Protein 5CYV (pdb70)

Nearest PDB structures (foldseek):
  5cyv-assembly1_A  TM=1.007E+00  e=2.311E-24  Rhodococcus jostii RHA1
  3fm5-assembly3_B  TM=9.568E-01  e=2.301E-21  Rhodococcus jostii RHA1
  5cyv-assembly1_B  TM=9.572E-01  e=5.848E-21  Rhodococcus jostii RHA1
  3fm5-assembly3_D  TM=9.820E-01  e=7.037E-20  Rhodococcus jostii RHA1
  3s2w-assembly3_E  TM=8.149E-01  e=5.374E-06  Methanosarcina mazei Go1

B-factor: mean 31.67, std 15.13, range [14.42, 110.16]

Secondary structure (DSSP, 8-state):
---GGG-HHHHHHHHHHHHHHHHHHHHGGGT--HHHHHHHHHHHTSSSPEEHHHHHHHHT--HHHHHHHHHHHHHTTSEEEE----EEEE-HHHHHHHHHHHHHHHHHHHHHHTT--HHHHHHHHHHHHHHHS-SS--/---GGG-HHHHHHHHHHHHHHHHHHHHGGGT--HHHHHHHHHHHTSSS-B-HHHHHHHHT--GGGTHHHHHHHHHTTSEEEEEETTEEEEEEEEE-HHHHHHHHHHHHHHHHHHHHHHTTS-HHHHHHHHHHHHHHHS-----

CATH classification: 1.10.10.10

Structure (mmCIF, N/CA/C/O backbone):
data_5CYV
#
_entry.id   5CYV
#
_cell.length_a   64.145
_cell.length_b   134.385
_cell.length_c   73.336
_cell.angle_alpha   90.00
_cell.angle_beta   90.00
_cell.angle_gamma   90.00
#
_symmetry.space_group_name_H-M   'C 2 2 21'
#
loop_
_entity.id
_entity.type
_entity.pdbx_description
1 polymer 'Transcriptional regulator'
2 non-polymer 'MAGNESIUM ION'
3 non-polymer 'ACETATE ION'
4 non-polymer 'CHLORIDE ION'
5 non-polymer p-coumaroyl-CoA
6 water water
#
loop_
_atom_site.group_PDB
_atom_site.id
_atom_site.type_symbol
_atom_site.label_atom_id
_atom_site.label_alt_id
_atom_site.label_comp_id
_atom_site.label_asym_id
_atom_site.label_entity_id
_atom_site.label_seq_id
_atom_site.pdbx_PDB_ins_code
_atom_site.Cartn_x
_atom_site.Cartn_y
_atom_site.Cartn_z
_atom_site.occupancy
_atom_site.B_iso_or_equiv
_atom_site.auth_seq_id
_atom_site.auth_comp_id
_atom_site.auth_asym_id
_atom_site.auth_atom_id
_atom_site.pdbx_PDB_model_num
ATOM 1 N N . SER A 1 4 ? 114.692 146.231 59.741 1.00 44.81 4 SER A N 1
ATOM 2 C CA . SER A 1 4 ? 115.327 146.933 60.876 1.00 55.19 4 SER A CA 1
ATOM 3 C C . SER A 1 4 ? 115.037 146.334 62.239 1.00 48.84 4 SER A C 1
ATOM 4 O O . SER A 1 4 ? 113.876 146.118 62.619 1.00 41.98 4 SER A O 1
ATOM 7 N N . GLN A 1 5 ? 116.094 146.158 63.022 1.00 40.94 5 GLN A N 1
ATOM 8 C CA A GLN A 1 5 ? 115.915 145.641 64.364 0.56 38.32 5 GLN A CA 1
ATOM 9 C CA B GLN A 1 5 ? 115.951 145.639 64.367 0.44 38.40 5 GLN A CA 1
ATOM 10 C C . GLN A 1 5 ? 115.935 146.756 65.414 1.00 26.18 5 GLN A C 1
ATOM 11 O O . GLN A 1 5 ? 115.915 146.454 66.596 1.00 30.27 5 GLN A O 1
ATOM 22 N N . ALA A 1 6 ? 115.951 148.035 64.975 1.00 26.00 6 ALA A N 1
ATOM 23 C CA . ALA A 1 6 ? 115.991 149.197 65.906 1.00 22.26 6 ALA A CA 1
ATOM 24 C C . ALA A 1 6 ? 114.761 149.254 66.766 1.00 24.42 6 ALA A C 1
ATOM 25 O O . ALA A 1 6 ? 113.664 149.006 66.299 1.00 21.60 6 ALA A O 1
ATOM 27 N N . LEU A 1 7 ? 114.907 149.672 68.020 1.00 20.63 7 LEU A N 1
ATOM 28 C CA . LEU A 1 7 ? 113.728 149.752 68.917 1.00 17.61 7 LEU A CA 1
ATOM 29 C C . LEU A 1 7 ? 112.656 150.704 68.396 1.00 20.32 7 LEU A C 1
ATOM 30 O O . LEU A 1 7 ? 111.457 150.426 68.495 1.00 19.27 7 LEU A O 1
ATOM 35 N N . SER A 1 8 ? 113.119 151.803 67.789 1.00 19.25 8 SER A N 1
ATOM 36 C CA . SER A 1 8 ? 112.145 152.810 67.379 1.00 21.59 8 SER A CA 1
ATOM 37 C C . SER A 1 8 ? 111.396 152.343 66.131 1.00 22.52 8 SER A C 1
ATOM 38 O O . SER A 1 8 ? 110.406 152.976 65.767 1.00 22.99 8 SER A O 1
ATOM 41 N N . ASP A 1 9 ? 111.821 151.245 65.492 1.00 21.14 9 ASP A N 1
ATOM 42 C CA . ASP A 1 9 ? 111.066 150.650 64.361 1.00 21.80 9 ASP A CA 1
ATOM 43 C C . ASP A 1 9 ? 110.228 149.458 64.807 1.00 24.97 9 ASP A C 1
ATOM 44 O O . ASP A 1 9 ? 109.546 148.841 64.002 1.00 25.39 9 ASP A O 1
ATOM 49 N N . ASP A 1 10 ? 110.261 149.146 66.116 1.00 19.25 10 ASP A N 1
ATOM 50 C CA . ASP A 1 10 ? 109.606 147.915 66.545 1.00 18.72 10 ASP A CA 1
ATOM 51 C C . ASP A 1 10 ? 108.133 148.152 66.782 1.00 19.43 10 ASP A C 1
ATOM 52 O O . ASP A 1 10 ? 107.785 149.030 67.549 1.00 20.19 10 ASP A O 1
ATOM 57 N N . ILE A 1 11 ? 107.263 147.386 66.165 1.00 19.89 11 ILE A N 1
ATOM 58 C CA . ILE A 1 11 ? 105.839 147.711 66.255 1.00 18.91 11 ILE A CA 1
ATOM 59 C C . ILE A 1 11 ? 105.313 147.546 67.678 1.00 17.49 11 ILE A C 1
ATOM 60 O O . ILE A 1 11 ? 104.414 148.300 68.074 1.00 19.27 11 ILE A O 1
ATOM 65 N N . GLY A 1 12 ? 105.854 146.574 68.421 1.00 17.12 12 GLY A N 1
ATOM 66 C CA . GLY A 1 12 ? 105.391 146.438 69.811 1.00 18.45 12 GLY A CA 1
ATOM 67 C C . GLY A 1 12 ? 105.760 147.629 70.675 1.00 16.09 12 GLY A C 1
ATOM 68 O O . GLY A 1 12 ? 104.966 148.111 71.484 1.00 17.79 12 GLY A O 1
ATOM 69 N N . PHE A 1 13 ? 106.985 148.111 70.490 1.00 17.58 13 PHE A N 1
ATOM 70 C CA . PHE A 1 13 ? 107.429 149.287 71.228 1.00 18.06 13 PHE A CA 1
ATOM 71 C C . PHE A 1 13 ? 106.547 150.468 70.867 1.00 16.90 13 PHE A C 1
ATOM 72 O O . PHE A 1 13 ? 106.074 151.225 71.737 1.00 17.02 13 PHE A O 1
ATOM 80 N N . LEU A 1 14 ? 106.321 150.629 69.560 1.00 16.96 14 LEU A N 1
ATOM 81 C CA . LEU A 1 14 ? 105.516 151.756 69.119 1.00 17.09 14 LEU A CA 1
ATOM 82 C C . LEU A 1 14 ? 104.092 151.717 69.638 1.00 16.40 14 LEU A C 1
ATOM 83 O O . LEU A 1 14 ? 103.520 152.764 69.985 1.00 17.18 14 LEU A O 1
ATOM 88 N N . LEU A 1 15 ? 103.452 150.543 69.578 1.00 16.79 15 LEU A N 1
ATOM 89 C CA . LEU A 1 15 ? 102.107 150.447 70.114 1.00 16.68 15 LEU A CA 1
ATOM 90 C C . LEU A 1 15 ? 102.041 150.737 71.597 1.00 18.09 15 LEU A C 1
ATOM 91 O O . LEU A 1 15 ? 101.147 151.486 72.050 1.00 19.30 15 LEU A O 1
ATOM 96 N N . SER A 1 16 ? 102.997 150.211 72.377 1.00 18.27 16 SER A N 1
ATOM 97 C CA . SER A 1 16 ? 103.004 150.490 73.791 1.00 18.48 16 SER A CA 1
ATOM 98 C C . SER A 1 16 ? 103.254 151.943 74.053 1.00 16.37 16 SER A C 1
ATOM 99 O O . SER A 1 16 ? 102.672 152.526 74.983 1.00 18.82 16 SER A O 1
ATOM 102 N N . ARG A 1 17 ? 104.161 152.542 73.275 1.00 17.02 17 ARG A N 1
ATOM 103 C CA . ARG A 1 17 ? 104.466 153.961 73.465 1.00 17.25 17 ARG A CA 1
ATOM 104 C C . ARG A 1 17 ? 103.279 154.838 73.122 1.00 18.98 17 ARG A C 1
ATOM 105 O O . ARG A 1 17 ? 102.901 155.745 73.891 1.00 18.23 17 ARG A O 1
ATOM 113 N N . VAL A 1 18 ? 102.660 154.606 71.980 1.00 17.80 18 VAL A N 1
ATOM 114 C CA . VAL A 1 18 ? 101.524 155.466 71.573 1.00 18.02 18 VAL A CA 1
ATOM 115 C C . VAL A 1 18 ? 100.307 155.176 72.480 1.00 17.44 18 VAL A C 1
ATOM 116 O O . VAL A 1 18 ? 99.628 156.115 72.884 1.00 18.83 18 VAL A O 1
ATOM 120 N N . GLY A 1 19 ? 100.148 153.925 72.907 1.00 17.15 19 GLY A N 1
ATOM 121 C CA . GLY A 1 19 ? 99.065 153.597 73.882 1.00 17.58 19 GLY A CA 1
ATOM 122 C C . GLY A 1 19 ? 99.262 154.393 75.150 1.00 17.07 19 GLY A C 1
ATOM 123 O O . GLY A 1 19 ? 98.263 154.876 75.745 1.00 19.29 19 GLY A O 1
ATOM 124 N N . GLY A 1 20 ? 100.513 154.536 75.626 1.00 17.00 20 GLY A N 1
ATOM 125 C CA . GLY A 1 20 ? 100.712 155.250 76.863 1.00 17.14 20 GLY A CA 1
ATOM 126 C C . GLY A 1 20 ? 100.572 156.751 76.685 1.00 16.79 20 GLY A C 1
ATOM 127 O O . GLY A 1 20 ? 100.111 157.444 77.596 1.00 18.87 20 GLY A O 1
ATOM 128 N N . MET A 1 21 ? 100.975 157.270 75.516 1.00 18.89 21 MET A N 1
ATOM 129 C CA . MET A 1 21 ? 100.753 158.688 75.166 1.00 20.54 21 MET A CA 1
ATOM 130 C C . MET A 1 21 ? 99.262 159.024 75.173 1.00 19.80 21 MET A C 1
ATOM 131 O O . MET A 1 21 ? 98.833 160.042 75.723 1.00 21.04 21 MET A O 1
ATOM 136 N N . VAL A 1 22 ? 98.473 158.159 74.533 1.00 19.72 22 VAL A N 1
ATOM 137 C CA . VAL A 1 22 ? 97.019 158.342 74.511 1.00 20.84 22 VAL A CA 1
ATOM 138 C C . VAL A 1 22 ? 96.420 158.252 75.916 1.00 19.70 22 VAL A C 1
ATOM 139 O O . VAL A 1 22 ? 95.613 159.132 76.291 1.00 20.65 22 VAL A O 1
ATOM 143 N N . LEU A 1 23 ? 96.848 157.262 76.691 1.00 19.74 23 LEU A N 1
ATOM 144 C CA . LEU A 1 23 ? 96.378 157.104 78.060 1.00 19.79 23 LEU A CA 1
ATOM 145 C C . LEU A 1 23 ? 96.654 158.367 78.880 1.00 18.51 23 LEU A C 1
ATOM 146 O O . LEU A 1 23 ? 95.767 158.862 79.576 1.00 19.90 23 LEU A O 1
ATOM 151 N N . GLY A 1 24 ? 97.878 158.890 78.800 1.00 19.01 24 GLY A N 1
ATOM 152 C CA . GLY A 1 24 ? 98.222 160.088 79.543 1.00 21.15 24 GLY A CA 1
ATOM 153 C C . GLY A 1 24 ? 97.379 161.277 79.075 1.00 20.18 24 GLY A C 1
ATOM 154 O O . GLY A 1 24 ? 96.911 162.040 79.910 1.00 20.89 24 GLY A O 1
ATOM 155 N N . ALA A 1 25 ? 97.198 161.420 77.752 1.00 19.25 25 ALA A N 1
ATOM 156 C CA . ALA A 1 25 ? 96.473 162.571 77.242 1.00 19.81 25 ALA A CA 1
ATOM 157 C C . ALA A 1 25 ? 95.007 162.511 77.621 1.00 21.24 25 ALA A C 1
ATOM 158 O O . ALA A 1 25 ? 94.372 163.538 77.917 1.00 21.74 25 ALA A O 1
ATOM 160 N N . VAL A 1 26 ? 94.460 161.282 77.587 1.00 19.80 26 VAL A N 1
ATOM 161 C CA . VAL A 1 26 ? 93.057 161.123 77.938 1.00 17.52 26 VAL A CA 1
ATOM 162 C C . VAL A 1 26 ? 92.882 161.335 79.442 1.00 18.31 26 VAL A C 1
ATOM 163 O O . VAL A 1 26 ? 91.941 162.043 79.839 1.00 20.68 26 VAL A O 1
ATOM 167 N N . ASN A 1 27 ? 93.802 160.819 80.278 1.00 19.49 27 ASN A N 1
ATOM 168 C CA . ASN A 1 27 ? 93.685 161.153 81.705 1.00 19.57 27 ASN A CA 1
ATOM 169 C C . ASN A 1 27 ? 93.733 162.655 81.952 1.00 20.94 27 ASN A C 1
ATOM 170 O O . ASN A 1 27 ? 92.948 163.198 82.771 1.00 22.02 27 ASN A O 1
ATOM 175 N N . LYS A 1 28 ? 94.622 163.362 81.231 1.00 21.12 28 LYS A N 1
ATOM 176 C CA . LYS A 1 28 ? 94.707 164.809 81.394 1.00 23.08 28 LYS A CA 1
ATOM 177 C C . LYS A 1 28 ? 93.386 165.487 80.997 1.00 25.30 28 LYS A C 1
ATOM 178 O O . LYS A 1 28 ? 92.846 166.320 81.721 1.00 26.12 28 LYS A O 1
ATOM 184 N N . ALA A 1 29 ? 92.845 165.042 79.862 1.00 22.41 29 ALA A N 1
ATOM 185 C CA . ALA A 1 29 ? 91.588 165.623 79.369 1.00 22.63 29 ALA A CA 1
ATOM 186 C C . ALA A 1 29 ? 90.434 165.314 80.275 1.00 25.01 29 ALA A C 1
ATOM 187 O O . ALA A 1 29 ? 89.502 166.089 80.365 1.00 25.20 29 ALA A O 1
ATOM 189 N N . LEU A 1 30 ? 90.517 164.170 80.943 1.00 23.46 30 LEU A N 1
ATOM 190 C CA . LEU A 1 30 ? 89.400 163.792 81.840 1.00 23.90 30 LEU A CA 1
ATOM 191 C C . LEU A 1 30 ? 89.426 164.471 83.206 1.00 25.25 30 LEU A C 1
ATOM 192 O O . LEU A 1 30 ? 88.499 164.308 83.979 1.00 26.25 30 LEU A O 1
ATOM 197 N N . VAL A 1 31 ? 90.475 165.229 83.518 1.00 24.95 31 VAL A N 1
ATOM 198 C CA . VAL A 1 31 ? 90.551 165.764 84.868 1.00 25.41 31 VAL A CA 1
ATOM 199 C C . VAL A 1 31 ? 89.258 166.509 85.353 1.00 26.17 31 VAL A C 1
ATOM 200 O O . VAL A 1 31 ? 88.804 166.241 86.471 1.00 27.54 31 VAL A O 1
ATOM 204 N N . PRO A 1 32 ? 88.649 167.422 84.526 1.00 26.42 32 PRO A N 1
ATOM 205 C CA . PRO A 1 32 ? 87.429 168.118 84.965 1.00 28.78 32 PRO A CA 1
ATOM 206 C C . PRO A 1 32 ? 86.256 167.188 85.304 1.00 30.69 32 PRO A C 1
ATOM 207 O O . PRO A 1 32 ? 85.362 167.593 86.040 1.00 34.28 32 PRO A O 1
ATOM 211 N N . THR A 1 33 ? 86.290 165.957 84.782 1.00 26.66 33 THR A N 1
ATOM 212 C CA . THR A 1 33 ? 85.201 165.010 84.980 1.00 23.88 33 THR A CA 1
ATOM 213 C C . THR A 1 33 ? 85.376 164.175 86.203 1.00 23.85 33 THR A C 1
ATOM 214 O O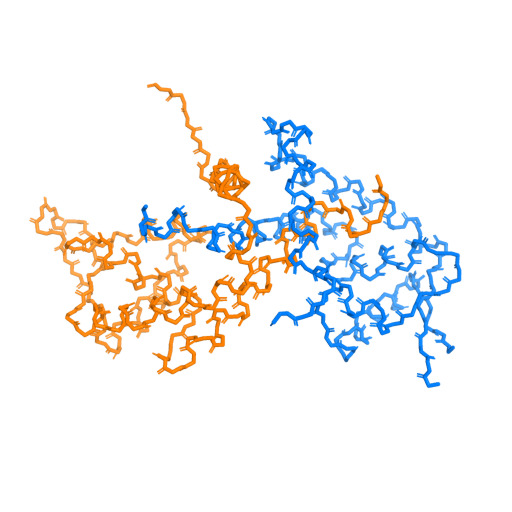 . THR A 1 33 ? 84.469 163.448 86.562 1.00 25.01 33 THR A O 1
ATOM 218 N N . GLY A 1 34 ? 86.576 164.213 86.791 1.00 24.63 34 GLY A N 1
ATOM 219 C CA . GLY A 1 34 ? 86.899 163.332 87.911 1.00 27.11 34 GLY A CA 1
ATOM 220 C C . GLY A 1 34 ? 87.198 161.876 87.560 1.00 29.35 34 GLY A C 1
ATOM 221 O O . GLY A 1 34 ? 87.496 161.097 88.456 1.00 30.30 34 GLY A O 1
ATOM 222 N N . LEU A 1 35 ? 87.089 161.499 86.295 1.00 24.02 35 LEU A N 1
ATOM 223 C CA . LEU A 1 35 ? 87.317 160.129 85.854 1.00 20.07 35 LEU A CA 1
ATOM 224 C C . LEU A 1 35 ? 88.789 159.958 85.444 1.00 26.34 35 LEU A C 1
ATOM 225 O O . LEU A 1 35 ? 89.456 160.923 85.135 1.00 23.02 35 LEU A O 1
ATOM 230 N N . ARG A 1 36 ? 89.272 158.720 85.441 1.00 21.52 36 ARG A N 1
ATOM 231 C CA . ARG A 1 36 ? 90.537 158.364 84.748 1.00 19.29 36 ARG A CA 1
ATOM 232 C C . ARG A 1 36 ? 90.192 157.289 83.751 1.00 17.20 36 ARG A C 1
ATOM 233 O O . ARG A 1 36 ? 89.042 156.876 83.649 1.00 20.10 36 ARG A O 1
ATOM 241 N N . VAL A 1 37 ? 91.150 156.858 82.935 1.00 18.59 37 VAL A N 1
ATOM 242 C CA . VAL A 1 37 ? 90.747 156.016 81.827 1.00 17.71 37 VAL A CA 1
ATOM 243 C C . VAL A 1 37 ? 89.964 154.754 82.193 1.00 17.99 37 VAL A C 1
ATOM 244 O O . VAL A 1 37 ? 89.019 154.417 81.443 1.00 18.23 37 VAL A O 1
ATOM 248 N N . ARG A 1 38 ? 90.319 154.079 83.277 1.00 16.81 38 ARG A N 1
ATOM 249 C CA . ARG A 1 38 ? 89.609 152.812 83.5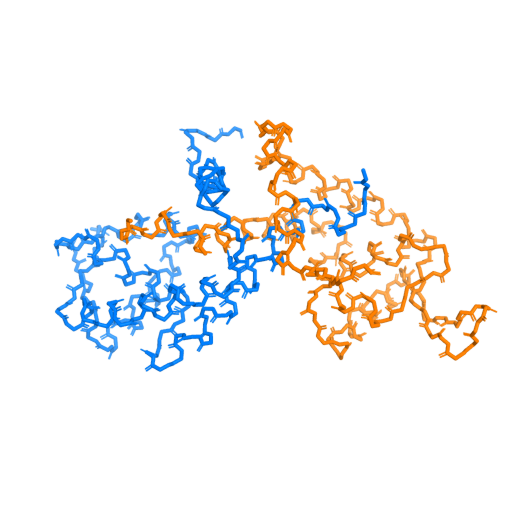92 1.00 16.86 38 ARG A CA 1
ATOM 250 C C . ARG A 1 38 ? 88.206 153.093 84.092 1.00 17.95 38 ARG A C 1
ATOM 251 O O . ARG A 1 38 ? 87.293 152.373 83.714 1.00 17.43 38 ARG A O 1
ATOM 259 N N . SER A 1 39 ? 88.022 154.126 84.907 1.00 18.85 39 SER A N 1
ATOM 260 C CA . SER A 1 39 ? 86.647 154.371 85.352 1.00 18.88 39 SER A CA 1
ATOM 261 C C . SER A 1 39 ? 85.802 154.941 84.229 1.00 18.34 39 SER A C 1
ATOM 262 O O . SER A 1 39 ? 84.592 154.599 84.115 1.00 18.40 39 SER A O 1
ATOM 265 N N . TYR A 1 40 ? 86.369 155.799 83.391 1.00 18.17 40 TYR A N 1
ATOM 266 C CA . TYR A 1 40 ? 85.709 156.193 82.158 1.00 19.05 40 TYR A CA 1
ATOM 267 C C . TYR A 1 40 ? 85.268 155.005 81.324 1.00 20.98 40 TYR A C 1
ATOM 268 O O . TYR A 1 40 ? 84.123 154.967 80.839 1.00 19.80 40 TYR A O 1
ATOM 277 N N . SER A 1 41 ? 86.162 154.034 81.171 1.00 16.88 41 SER A N 1
ATOM 278 C CA . SER A 1 41 ? 85.829 152.884 80.313 1.00 17.23 41 SER A CA 1
ATOM 279 C C . SER A 1 41 ? 84.650 152.067 80.863 1.00 17.93 41 SER A C 1
ATOM 280 O O . SER A 1 41 ? 83.771 151.702 80.104 1.00 18.53 41 SER A O 1
ATOM 283 N N . VAL A 1 42 ? 84.675 151.749 82.159 1.00 18.06 42 VAL A N 1
ATOM 284 C CA . VAL A 1 42 ? 83.516 151.085 82.771 1.00 17.80 42 VAL A CA 1
ATOM 285 C C . VAL A 1 42 ? 82.212 151.892 82.538 1.00 19.09 42 VAL A C 1
ATOM 286 O O . VAL A 1 42 ? 81.180 151.325 82.201 1.00 20.11 42 VAL A O 1
ATOM 290 N N . LEU A 1 43 ? 82.281 153.215 82.765 1.00 18.47 43 LEU A N 1
ATOM 291 C CA . LEU A 1 43 ? 81.075 154.050 82.578 1.00 21.66 43 LEU A CA 1
ATOM 292 C C . LEU A 1 43 ? 80.579 153.980 81.091 1.00 23.46 43 LEU A C 1
ATOM 293 O O . LEU A 1 43 ? 79.366 153.842 80.849 1.00 21.59 43 LEU A O 1
ATOM 298 N N . VAL A 1 44 ? 81.516 154.032 80.121 1.00 18.70 44 VAL A N 1
ATOM 299 C CA . VAL A 1 44 ? 81.100 153.972 78.716 1.00 20.15 44 VAL A CA 1
ATOM 300 C C . VAL A 1 44 ? 80.435 152.638 78.450 1.00 20.84 44 VAL A C 1
ATOM 301 O O . VAL A 1 44 ? 79.378 152.592 77.821 1.00 23.35 44 VAL A O 1
ATOM 305 N N . LEU A 1 45 ? 81.079 151.571 78.928 1.00 19.37 45 LEU A N 1
ATOM 306 C CA . LEU A 1 45 ? 80.449 150.279 78.694 1.00 21.34 45 LEU A CA 1
ATOM 307 C C . LEU A 1 45 ? 79.044 150.160 79.314 1.00 21.17 45 LEU A C 1
ATOM 308 O O . LEU A 1 45 ? 78.135 149.601 78.724 1.00 24.18 45 LEU A O 1
ATOM 313 N N . ALA A 1 46 ? 78.874 150.711 80.504 1.00 20.73 46 ALA A N 1
ATOM 314 C CA . ALA A 1 46 ? 77.546 150.658 81.124 1.00 21.03 46 ALA A CA 1
ATOM 315 C C . ALA A 1 46 ? 76.522 151.473 80.322 1.00 25.30 46 ALA A C 1
ATOM 316 O O . ALA A 1 46 ? 75.350 151.131 80.204 1.00 25.28 46 ALA A O 1
ATOM 318 N N . CYS A 1 47 ? 76.990 152.586 79.774 1.00 22.45 47 CYS A N 1
ATOM 319 C CA . CYS A 1 47 ? 76.059 153.445 79.079 1.00 25.24 47 CYS A CA 1
ATOM 320 C C . CYS A 1 47 ? 75.657 152.934 77.704 1.00 32.40 47 CYS A C 1
ATOM 321 O O . CYS A 1 47 ? 74.819 153.535 77.054 1.00 30.99 47 CYS A O 1
ATOM 324 N N . GLU A 1 48 ? 76.330 151.893 77.235 1.00 23.86 48 GLU A N 1
ATOM 325 C CA . GLU A 1 48 ? 75.991 151.337 75.913 1.00 28.44 48 GLU A CA 1
ATOM 326 C C . GLU A 1 48 ? 74.648 150.605 75.847 1.00 36.32 48 GLU A C 1
ATOM 327 O O . GLU A 1 48 ? 74.167 150.316 74.770 1.00 31.75 48 GLU A O 1
ATOM 333 N N . GLN A 1 49 ? 74.108 150.263 77.000 1.00 28.97 49 GLN A N 1
ATOM 334 C CA . GLN A 1 49 ? 72.903 149.465 77.184 1.00 40.39 49 GLN A CA 1
ATOM 335 C C . GLN A 1 49 ? 71.922 150.243 78.057 1.00 32.60 49 GLN A C 1
ATOM 336 O O . GLN A 1 49 ? 72.339 151.161 78.800 1.00 30.03 49 GLN A O 1
ATOM 342 N N . ALA A 1 50 ? 70.631 149.927 77.956 1.00 34.20 50 ALA A N 1
ATOM 343 C CA . ALA A 1 50 ? 69.637 150.438 78.901 1.00 29.38 50 ALA A CA 1
ATOM 344 C C . ALA A 1 50 ? 69.840 149.815 80.282 1.00 26.09 50 ALA A C 1
ATOM 345 O O . ALA A 1 50 ? 70.175 150.522 81.262 1.00 31.73 50 ALA A O 1
ATOM 347 N N . GLU A 1 51 ? 69.632 148.503 80.365 1.00 30.93 51 GLU A N 1
ATOM 348 C CA . GLU A 1 51 ? 69.791 147.801 81.621 1.00 32.35 51 GLU A CA 1
ATOM 349 C C . GLU A 1 51 ? 71.258 147.618 81.863 1.00 28.59 51 GLU A C 1
ATOM 350 O O . GLU A 1 51 ? 72.068 147.865 80.998 1.00 30.75 51 GLU A O 1
ATOM 356 N N . GLY A 1 52 ? 71.593 147.136 83.038 1.00 29.97 52 GLY A N 1
ATOM 357 C CA . GLY A 1 52 ? 73.006 147.064 83.365 1.00 31.23 52 GLY A CA 1
ATOM 358 C C . GLY A 1 52 ? 73.752 146.052 82.518 1.00 34.35 52 GLY A C 1
ATOM 359 O O . GLY A 1 52 ? 73.153 145.097 81.996 1.00 35.89 52 GLY A O 1
ATOM 360 N N . VAL A 1 53 ? 75.056 146.253 82.386 1.00 27.81 53 VAL A N 1
ATOM 361 C CA . VAL A 1 53 ? 75.928 145.369 81.643 1.00 30.51 53 VAL A CA 1
ATOM 362 C C . VAL A 1 53 ? 76.642 144.402 82.562 1.00 27.43 53 VAL A C 1
ATOM 363 O O . VAL A 1 53 ? 76.886 144.701 83.710 1.00 27.94 53 VAL A O 1
ATOM 367 N N . ASN A 1 54 ? 76.926 143.222 82.028 1.00 29.46 54 ASN A N 1
ATOM 368 C CA . ASN A 1 54 ? 77.529 142.160 82.795 1.00 27.35 54 ASN A CA 1
ATOM 369 C C . ASN A 1 54 ? 78.952 142.534 83.226 1.00 27.34 54 ASN A C 1
ATOM 370 O O . ASN A 1 54 ? 79.772 142.900 82.394 1.00 28.78 54 ASN A O 1
ATOM 375 N N . GLN A 1 55 ? 79.226 142.471 84.526 1.00 25.07 55 GLN A N 1
ATOM 376 C CA . GLN A 1 55 ? 80.533 142.859 85.048 1.00 27.61 55 GLN A CA 1
ATOM 377 C C . GLN A 1 55 ? 81.674 141.975 84.519 1.00 29.83 55 GLN A C 1
ATOM 378 O O . GLN A 1 55 ? 82.777 142.455 84.234 1.00 26.04 55 GLN A O 1
ATOM 384 N N . ARG A 1 56 ? 81.396 140.702 84.335 1.00 26.12 56 ARG A N 1
ATOM 385 C CA . ARG A 1 56 ? 82.297 139.739 83.710 1.00 35.27 56 ARG A CA 1
ATOM 386 C C . ARG A 1 56 ? 82.730 140.203 82.336 1.00 26.58 56 ARG A C 1
ATOM 387 O O . ARG A 1 56 ? 83.889 140.000 81.898 1.00 26.56 56 ARG A O 1
ATOM 395 N N . GLY A 1 57 ? 81.716 140.658 81.609 1.00 26.11 57 GLY A N 1
ATOM 396 C CA . GLY A 1 57 ? 81.953 141.093 80.245 1.00 26.77 57 GLY A CA 1
ATOM 397 C C . GLY A 1 57 ? 82.757 142.384 80.178 1.00 23.82 57 GLY A C 1
ATOM 398 O O . GLY A 1 57 ? 83.614 142.580 79.307 1.00 24.23 57 GLY A O 1
ATOM 399 N N . VAL A 1 58 ? 82.474 143.296 81.109 1.00 22.94 58 VAL A N 1
ATOM 400 C CA . VAL A 1 58 ? 83.247 144.518 81.231 1.00 19.40 58 VAL A CA 1
ATOM 401 C C . VAL A 1 58 ? 84.741 144.197 81.461 1.00 22.79 58 VAL A C 1
ATOM 402 O O . VAL A 1 58 ? 85.614 144.745 80.787 1.00 20.47 58 VAL A O 1
ATOM 406 N N . ALA A 1 59 ? 85.009 143.267 82.375 1.00 22.51 59 ALA A N 1
ATOM 407 C CA . ALA A 1 59 ? 86.388 142.896 82.686 1.00 20.38 59 ALA A CA 1
ATOM 408 C C . ALA A 1 59 ? 87.077 142.330 81.437 1.00 24.49 59 ALA A C 1
ATOM 409 O O . ALA A 1 59 ? 88.197 142.744 81.066 1.00 23.13 59 ALA A O 1
ATOM 411 N N . ALA A 1 60 ? 86.367 141.445 80.741 1.00 22.40 60 ALA A N 1
ATOM 412 C CA . ALA A 1 60 ? 86.936 140.829 79.542 1.00 25.59 60 ALA A CA 1
ATOM 413 C C . ALA A 1 60 ? 87.227 141.870 78.481 1.00 24.26 60 ALA A C 1
ATOM 414 O O . ALA A 1 60 ? 88.315 141.873 77.889 1.00 23.72 60 ALA A O 1
ATOM 416 N N . THR A 1 61 ? 86.295 142.779 78.258 1.00 21.30 61 THR A N 1
ATOM 417 C CA . THR A 1 61 ? 86.502 143.817 77.255 1.00 21.01 61 THR A CA 1
ATOM 418 C C . THR A 1 61 ? 87.727 144.652 77.565 1.00 21.21 61 THR A C 1
ATOM 419 O O . THR A 1 61 ? 88.471 145.041 76.686 1.00 20.75 61 THR A O 1
ATOM 423 N N . MET A 1 62 ? 87.896 145.000 78.834 1.00 20.66 62 MET A N 1
ATOM 424 C CA . MET A 1 62 ? 88.996 145.854 79.269 1.00 19.02 62 MET A CA 1
ATOM 425 C C . MET A 1 62 ? 90.292 145.082 79.496 1.00 18.94 62 MET A C 1
ATOM 426 O O . MET A 1 62 ? 91.300 145.725 79.741 1.00 20.07 62 MET A O 1
ATOM 431 N N . GLY A 1 63 ? 90.272 143.747 79.431 1.00 21.07 63 GLY A N 1
ATOM 432 C CA . GLY A 1 63 ? 91.491 142.968 79.613 1.00 20.88 63 GLY A CA 1
ATOM 433 C C . GLY A 1 63 ? 91.976 142.996 81.068 1.00 21.27 63 GLY A C 1
ATOM 434 O O . GLY A 1 63 ? 93.174 143.028 81.330 1.00 25.20 63 GLY A O 1
ATOM 435 N N . LEU A 1 64 ? 91.009 143.069 81.975 1.00 24.94 64 LEU A N 1
ATOM 436 C CA . LEU A 1 64 ? 91.232 143.032 83.429 1.00 22.18 64 LEU A CA 1
ATOM 437 C C . LEU A 1 64 ? 90.545 141.868 84.079 1.00 22.28 64 LEU A C 1
ATOM 438 O O . LEU A 1 64 ? 89.626 141.275 83.517 1.00 26.49 64 LEU A O 1
ATOM 443 N N . ASP A 1 65 ? 90.978 141.535 85.302 1.00 28.32 65 ASP A N 1
ATOM 444 C CA . ASP A 1 65 ? 90.294 140.549 86.116 1.00 31.34 65 ASP A CA 1
ATOM 445 C C . ASP A 1 65 ? 89.053 141.194 86.716 1.00 30.38 65 ASP A C 1
ATOM 446 O O . ASP A 1 65 ? 89.019 142.369 86.984 1.00 25.15 65 ASP A O 1
ATOM 451 N N . PRO A 1 66 ? 88.020 140.389 86.963 1.00 26.60 66 PRO A N 1
ATOM 452 C CA . PRO A 1 66 ? 86.832 140.994 87.584 1.00 26.22 66 PRO A CA 1
ATOM 453 C C . PRO A 1 66 ? 87.124 141.693 88.917 1.00 25.20 66 PRO A C 1
ATOM 454 O O . PRO A 1 66 ? 86.521 142.724 89.218 1.00 24.50 66 PRO A O 1
ATOM 458 N N . SER A 1 67 ? 88.094 141.186 89.656 1.00 25.13 67 SER A N 1
ATOM 459 C CA . SER A 1 67 ? 88.434 141.843 90.906 1.00 22.76 67 SER A CA 1
ATOM 460 C C . SER A 1 67 ? 88.893 143.271 90.730 1.00 25.33 67 SER A C 1
ATOM 461 O O . SER A 1 67 ? 88.680 144.092 91.616 1.00 29.77 67 SER A O 1
ATOM 464 N N . GLN A 1 68 ? 89.488 143.605 89.590 1.00 24.90 68 GLN A N 1
ATOM 465 C CA . GLN A 1 68 ? 89.832 144.984 89.362 1.00 24.04 68 GLN A CA 1
ATOM 466 C C . GLN A 1 68 ? 88.619 145.837 89.015 1.00 25.07 68 GLN A C 1
ATOM 467 O O . GLN A 1 68 ? 88.503 147.018 89.399 1.00 28.17 68 GLN A O 1
ATOM 473 N N . ILE A 1 69 ? 87.627 145.250 88.381 1.00 21.06 69 ILE A N 1
ATOM 474 C CA . ILE A 1 69 ? 86.475 146.044 87.989 1.00 22.65 69 ILE A CA 1
ATOM 475 C C . ILE A 1 69 ? 85.672 146.429 89.265 1.00 23.24 69 ILE A C 1
ATOM 476 O O . ILE A 1 69 ? 85.068 147.495 89.309 1.00 20.99 69 ILE A O 1
ATOM 481 N N . VAL A 1 70 ? 85.716 145.584 90.288 1.00 24.14 70 VAL A N 1
ATOM 482 C CA . VAL A 1 70 ? 84.956 145.875 91.529 1.00 20.23 70 VAL A CA 1
ATOM 483 C C . VAL A 1 70 ? 85.285 147.269 92.071 1.00 21.49 70 VAL A C 1
ATOM 484 O O . VAL A 1 70 ? 84.404 148.030 92.457 1.00 21.11 70 VAL A O 1
ATOM 488 N N . GLY A 1 71 ? 86.565 147.605 92.201 1.00 22.65 71 GLY A N 1
ATOM 489 C CA . GLY A 1 71 ? 86.888 148.905 92.745 1.00 23.59 71 GLY A CA 1
ATOM 490 C C . GLY A 1 71 ? 86.486 150.063 91.838 1.00 20.28 71 GLY A C 1
ATOM 491 O O . GLY A 1 71 ? 86.240 151.143 92.305 1.00 21.76 71 GLY A O 1
ATOM 492 N N . LEU A 1 72 ? 86.524 149.838 90.515 1.00 21.20 72 LEU A N 1
ATOM 493 C CA . LEU A 1 72 ? 86.095 150.882 89.582 1.00 18.24 72 LEU A CA 1
ATOM 494 C C . LEU A 1 72 ? 84.575 151.137 89.722 1.00 17.16 72 LEU A C 1
ATOM 495 O O . LEU A 1 72 ? 84.099 152.287 89.684 1.00 19.95 72 LEU A O 1
ATOM 500 N N . VAL A 1 73 ? 83.832 150.049 89.900 1.00 17.73 73 VAL A N 1
ATOM 501 C CA . VAL A 1 73 ? 82.381 150.177 90.124 1.00 18.82 73 VAL A CA 1
ATOM 502 C C . VAL A 1 73 ? 82.144 150.927 91.450 1.00 17.25 73 VAL A C 1
ATOM 503 O O . VAL A 1 73 ? 81.266 151.822 91.504 1.00 18.72 73 VAL A O 1
ATOM 507 N N . ASP A 1 74 ? 82.896 150.619 92.528 1.00 18.38 74 ASP A N 1
ATOM 508 C CA . ASP A 1 74 ? 82.744 151.358 93.770 1.00 17.33 74 ASP A CA 1
ATOM 509 C C . ASP A 1 74 ? 83.007 152.868 93.561 1.00 20.20 74 ASP A C 1
ATOM 510 O O . ASP A 1 74 ? 82.270 153.697 94.055 1.00 21.37 74 ASP A O 1
ATOM 515 N N . GLU A 1 75 ? 84.072 153.178 92.808 1.00 20.64 75 GLU A N 1
ATOM 516 C CA . GLU A 1 75 ? 84.432 154.556 92.466 1.00 25.05 75 GLU A CA 1
ATOM 517 C C . GLU A 1 75 ? 83.285 155.297 91.785 1.00 22.30 75 GLU A C 1
ATOM 518 O O . GLU A 1 75 ? 82.894 156.379 92.197 1.00 24.27 75 GLU A O 1
ATOM 524 N N . LEU A 1 76 ? 82.669 154.642 90.811 1.00 19.57 76 LEU A N 1
ATOM 525 C CA . LEU A 1 76 ? 81.562 155.237 90.044 1.00 19.91 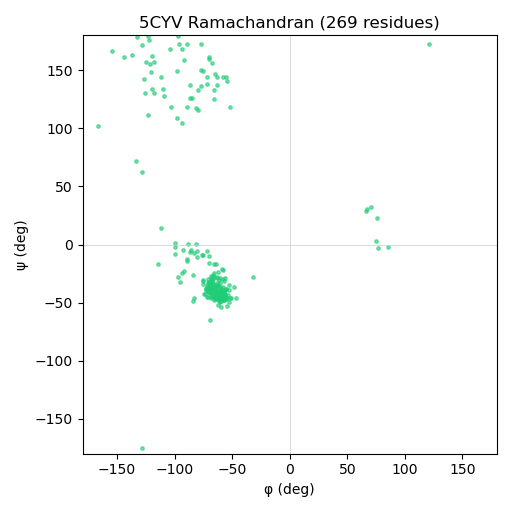76 LEU A CA 1
ATOM 526 C C . LEU A 1 76 ? 80.311 155.376 90.920 1.00 22.59 76 LEU A C 1
ATOM 527 O O . LEU A 1 76 ? 79.557 156.348 90.831 1.00 22.31 76 LEU A O 1
ATOM 532 N N . GLU A 1 77 ? 80.072 154.374 91.769 1.00 19.97 77 GLU A N 1
ATOM 533 C CA . GLU A 1 77 ? 78.915 154.449 92.678 1.00 24.79 77 GLU A CA 1
ATOM 534 C C . GLU A 1 77 ? 79.094 155.548 93.741 1.00 26.16 77 GLU A C 1
ATOM 535 O O . GLU A 1 77 ? 78.074 156.116 94.157 1.00 28.88 77 GLU A O 1
ATOM 541 N N . GLU A 1 78 ? 80.339 155.908 94.118 1.00 23.45 78 GLU A N 1
ATOM 542 C CA . GLU A 1 78 ? 80.608 157.019 95.044 1.00 21.95 78 GLU A CA 1
ATOM 543 C C . GLU A 1 78 ? 79.980 158.323 94.520 1.00 24.30 78 GLU A C 1
ATOM 544 O O . GLU A 1 78 ? 79.654 159.226 95.283 1.00 24.56 78 GLU A O 1
ATOM 550 N N . ARG A 1 79 ? 79.887 158.380 93.202 1.00 20.52 79 ARG A N 1
ATOM 551 C CA . ARG A 1 79 ? 79.335 159.601 92.579 1.00 23.67 79 ARG A CA 1
ATOM 552 C C . ARG A 1 79 ? 77.997 159.411 91.926 1.00 23.45 79 ARG A C 1
ATOM 553 O O . ARG A 1 79 ? 77.550 160.310 91.217 1.00 27.73 79 ARG A O 1
ATOM 561 N N . GLY A 1 80 ? 77.343 158.298 92.225 1.00 21.30 80 GLY A N 1
ATOM 562 C CA . GLY A 1 80 ? 75.990 158.065 91.726 1.00 26.27 80 GLY A CA 1
ATOM 563 C C . GLY A 1 80 ? 75.948 157.916 90.205 1.00 30.23 80 GLY A C 1
ATOM 564 O O . GLY A 1 80 ? 74.909 158.277 89.606 1.00 27.49 80 GLY A O 1
ATOM 565 N N . LEU A 1 81 ? 77.024 157.423 89.578 1.00 23.38 81 LEU A N 1
ATOM 566 C CA . LEU A 1 81 ? 77.141 157.336 88.122 1.00 21.70 81 LEU A CA 1
ATOM 567 C C . LEU A 1 81 ? 76.698 155.988 87.598 1.00 20.66 81 LEU A C 1
ATOM 568 O O . LEU A 1 81 ? 76.241 155.862 86.439 1.00 21.10 81 LEU A O 1
ATOM 573 N N . VAL A 1 82 ? 76.776 154.966 88.471 1.00 20.65 82 VAL A N 1
ATOM 574 C CA . VAL A 1 82 ? 76.270 153.645 88.156 1.00 22.49 82 VAL A CA 1
ATOM 575 C C . VAL A 1 82 ? 75.692 153.082 89.411 1.00 23.68 82 VAL A C 1
ATOM 576 O O . VAL A 1 82 ? 75.947 153.610 90.504 1.00 22.52 82 VAL A O 1
ATOM 580 N N . VAL A 1 83 ? 74.859 152.074 89.237 1.00 22.75 83 VAL A N 1
ATOM 581 C CA . VAL A 1 83 ? 74.359 151.306 90.350 1.00 23.70 83 VAL A CA 1
ATOM 582 C C . VAL A 1 83 ? 74.660 149.852 90.066 1.00 24.60 83 VAL A C 1
ATOM 583 O O . VAL A 1 83 ? 74.381 149.327 88.976 1.00 24.26 83 VAL A O 1
ATOM 587 N N . ARG A 1 84 ? 75.250 149.186 91.053 1.00 25.85 84 ARG A N 1
ATOM 588 C CA . ARG A 1 84 ? 75.593 147.776 90.927 1.00 26.01 84 ARG A CA 1
ATOM 589 C C . ARG A 1 84 ? 74.390 146.945 91.343 1.00 37.94 84 ARG A C 1
ATOM 590 O O . ARG A 1 84 ? 73.854 147.124 92.437 1.00 37.14 84 ARG A O 1
ATOM 598 N N . THR A 1 85 ? 73.959 146.039 90.472 1.00 31.03 85 THR A N 1
ATOM 599 C CA . THR A 1 85 ? 72.821 145.228 90.774 1.00 42.45 85 THR A CA 1
ATOM 600 C C . THR A 1 85 ? 73.147 143.736 90.560 1.00 46.44 85 THR A C 1
ATOM 601 O O . THR A 1 85 ? 74.212 143.379 90.054 1.00 38.97 85 THR A O 1
ATOM 605 N N . LEU A 1 86 ? 72.250 142.858 90.949 1.00 59.71 86 LEU A N 1
ATOM 606 C CA . LEU A 1 86 ? 72.490 141.452 90.717 1.00 61.76 86 LEU A CA 1
ATOM 607 C C . LEU A 1 86 ? 71.767 141.035 89.447 1.00 55.58 86 LEU A C 1
ATOM 608 O O . LEU A 1 86 ? 72.169 140.088 88.782 1.00 68.81 86 LEU A O 1
ATOM 613 N N . ARG A 1 92 ? 74.621 135.362 91.309 1.00 80.16 92 ARG A N 1
ATOM 614 C CA . ARG A 1 92 ? 76.068 135.338 91.484 1.00 77.88 92 ARG A CA 1
ATOM 615 C C . ARG A 1 92 ? 76.544 136.342 90.454 1.00 88.68 92 ARG A C 1
ATOM 616 O O . ARG A 1 92 ? 77.586 136.983 90.590 1.00 90.88 92 ARG A O 1
ATOM 618 N N . ASN A 1 93 ? 75.724 136.454 89.418 1.00 89.28 93 ASN A N 1
ATOM 619 C CA . ASN A 1 93 ? 75.901 137.382 88.287 1.00 88.46 93 ASN A CA 1
ATOM 620 C C . ASN A 1 93 ? 75.765 138.847 88.769 1.00 83.28 93 ASN A C 1
ATOM 621 O O . ASN A 1 93 ? 74.822 139.210 89.482 1.00 83.37 93 ASN A O 1
ATOM 626 N N . LYS A 1 94 ? 76.693 139.708 88.371 1.00 75.81 94 LYS A N 1
ATOM 627 C CA . LYS A 1 94 ? 76.697 141.115 88.756 1.00 51.41 94 LYS A CA 1
ATOM 628 C C . LYS A 1 94 ? 76.573 142.033 87.547 1.00 40.76 94 LYS A C 1
ATOM 629 O O . LYS A 1 94 ? 77.270 141.853 86.617 1.00 34.19 94 LYS A O 1
ATOM 635 N N . LEU A 1 95 ? 75.668 142.996 87.564 1.00 33.43 95 LEU A N 1
ATOM 636 C CA . LEU A 1 95 ? 75.518 143.924 86.435 1.00 29.53 95 LEU A CA 1
ATOM 637 C C . LEU A 1 95 ? 75.722 145.363 86.855 1.00 28.52 95 LEU A C 1
ATOM 638 O O . LEU A 1 95 ? 75.579 145.736 88.022 1.00 33.07 95 LEU A O 1
ATOM 643 N N . ILE A 1 96 ? 76.115 146.187 85.896 1.00 24.02 96 ILE A N 1
ATOM 644 C CA . ILE A 1 96 ? 76.490 147.534 86.205 1.00 23.14 96 ILE A CA 1
ATOM 645 C C . ILE A 1 96 ? 75.616 148.428 85.381 1.00 22.73 96 ILE A C 1
ATOM 646 O O . ILE A 1 96 ? 75.738 148.435 84.157 1.00 23.48 96 ILE A O 1
ATOM 651 N N . ALA A 1 97 ? 74.726 149.154 86.043 1.00 21.50 97 ALA A N 1
ATOM 652 C CA . ALA A 1 97 ? 73.689 149.880 85.309 1.00 20.31 97 ALA A CA 1
ATOM 653 C C . ALA A 1 97 ? 73.985 151.357 85.398 1.00 21.99 97 ALA A C 1
ATOM 654 O O . ALA A 1 97 ? 74.198 151.909 86.492 1.00 25.88 97 ALA A O 1
ATOM 656 N N . ALA A 1 98 ? 74.027 152.042 84.278 1.00 21.17 98 ALA A N 1
ATOM 657 C CA . ALA A 1 98 ? 74.282 153.464 84.352 1.00 19.52 98 ALA A CA 1
ATOM 658 C C . ALA A 1 98 ? 73.061 154.245 84.840 1.00 25.37 98 ALA A C 1
ATOM 659 O O . ALA A 1 98 ? 71.959 153.858 84.570 1.00 28.88 98 ALA A O 1
ATOM 661 N N . THR A 1 99 ? 73.340 155.366 85.521 1.00 21.99 99 THR A N 1
ATOM 662 C CA . THR A 1 99 ? 72.285 156.276 85.949 1.00 24.69 99 THR A CA 1
ATOM 663 C C . THR A 1 99 ? 72.126 157.416 84.953 1.00 26.90 99 THR A C 1
ATOM 664 O O . THR A 1 99 ? 72.981 157.592 84.111 1.00 25.76 99 THR A O 1
ATOM 668 N N . GLU A 1 100 ? 71.103 158.247 85.113 1.00 27.14 100 GLU A N 1
ATOM 669 C CA . GLU A 1 100 ? 70.927 159.399 84.225 1.00 27.79 100 GLU A CA 1
ATOM 670 C C . GLU A 1 100 ? 72.099 160.331 84.369 1.00 23.30 100 GLU A C 1
ATOM 671 O O . GLU A 1 100 ? 72.626 160.835 83.373 1.00 27.96 100 GLU A O 1
ATOM 677 N N . GLU A 1 101 ? 72.558 160.540 85.595 1.00 30.48 101 GLU A N 1
ATOM 678 C CA . GLU A 1 101 ? 73.777 161.339 85.794 1.00 27.40 101 GLU A CA 1
ATOM 679 C C . GLU A 1 101 ? 75.017 160.717 85.185 1.00 26.02 101 GLU A C 1
ATOM 680 O O . GLU A 1 101 ? 75.885 161.435 84.692 1.00 24.52 101 GLU A O 1
ATOM 686 N N . GLY A 1 102 ? 75.128 159.393 85.273 1.00 25.32 102 GLY A N 1
ATOM 687 C CA . GLY A 1 102 ? 76.195 158.699 84.592 1.00 22.66 102 GLY A CA 1
ATOM 688 C C . GLY A 1 102 ? 76.213 158.963 83.093 1.00 23.53 102 GLY A C 1
ATOM 689 O O . GLY A 1 102 ? 77.308 159.159 82.510 1.00 23.46 102 GLY A O 1
ATOM 690 N N . ARG A 1 103 ? 75.038 158.953 82.492 1.00 24.37 103 ARG A N 1
ATOM 691 C CA . ARG A 1 103 ? 74.915 159.090 81.048 1.00 25.49 103 ARG A CA 1
ATOM 692 C C . ARG A 1 103 ? 75.283 160.511 80.644 1.00 24.86 103 ARG A C 1
ATOM 693 O O . ARG A 1 103 ? 75.972 160.718 79.642 1.00 24.89 103 ARG A O 1
ATOM 701 N N . ARG A 1 104 ? 74.835 161.487 81.430 1.00 26.30 104 ARG A N 1
ATOM 702 C CA . ARG A 1 104 ? 75.199 162.874 81.181 1.00 30.68 104 ARG A CA 1
ATOM 703 C C . ARG A 1 104 ? 76.725 163.063 81.278 1.00 24.26 104 ARG A C 1
ATOM 704 O O . ARG A 1 104 ? 77.329 163.673 80.380 1.00 27.36 104 ARG A O 1
ATOM 712 N N . LEU A 1 105 ? 77.370 162.557 82.338 1.00 24.30 105 LEU A N 1
ATOM 713 C CA . LEU A 1 105 ? 78.825 162.725 82.479 1.00 25.54 105 LEU A CA 1
ATOM 714 C C . LEU A 1 105 ? 79.583 161.993 81.375 1.00 22.97 105 LEU A C 1
ATOM 715 O O . LEU A 1 105 ? 80.543 162.527 80.823 1.00 26.00 105 LEU A O 1
ATOM 720 N N . ARG A 1 106 ? 79.082 160.824 80.965 1.00 21.64 106 ARG A N 1
ATOM 721 C CA . ARG A 1 106 ? 79.682 160.072 79.855 1.00 22.56 106 ARG A CA 1
ATOM 722 C C . ARG A 1 106 ? 79.747 160.915 78.583 1.00 23.76 106 ARG A C 1
ATOM 723 O O . ARG A 1 106 ? 80.763 160.927 77.891 1.00 26.93 106 ARG A O 1
ATOM 731 N N . ASP A 1 107 ? 78.699 161.640 78.289 1.00 27.75 107 ASP A N 1
ATOM 732 C CA . ASP A 1 107 ? 78.738 162.505 77.115 1.00 29.22 107 ASP A CA 1
ATOM 733 C C . ASP A 1 107 ? 79.763 163.636 77.200 1.00 31.11 107 ASP A C 1
ATOM 734 O O . ASP A 1 107 ? 80.518 163.902 76.232 1.00 31.19 107 ASP A O 1
ATOM 739 N N . ASP A 1 108 ? 79.803 164.294 78.352 1.00 28.53 108 ASP A N 1
ATOM 740 C CA . ASP A 1 108 ? 80.805 165.329 78.541 1.00 28.19 108 ASP A CA 1
ATOM 741 C C . ASP A 1 108 ? 82.245 164.778 78.474 1.00 29.73 108 ASP A C 1
ATOM 742 O O . ASP A 1 108 ? 83.146 165.361 77.813 1.00 29.13 108 ASP A O 1
ATOM 747 N N . ALA A 1 109 ? 82.479 163.648 79.131 1.00 27.16 109 ALA A N 1
ATOM 748 C CA . ALA A 1 109 ? 83.801 163.062 79.080 1.00 26.68 109 ALA A CA 1
ATOM 749 C C . ALA A 1 109 ? 84.176 162.655 77.647 1.00 28.16 109 ALA A C 1
ATOM 750 O O . ALA A 1 109 ? 85.334 162.864 77.225 1.00 27.22 109 ALA A O 1
ATOM 752 N N . LYS A 1 110 ? 83.246 162.055 76.919 1.00 26.45 110 LYS A N 1
ATOM 753 C CA . LYS A 1 110 ? 83.597 161.574 75.580 1.00 30.86 110 LYS A CA 1
ATOM 754 C C . LYS A 1 110 ? 84.011 162.718 74.641 1.00 27.50 110 LYS A C 1
ATOM 755 O O . LYS A 1 110 ? 84.834 162.530 73.750 1.00 26.60 110 LYS A O 1
ATOM 761 N N . ALA A 1 111 ? 83.402 163.892 74.780 1.00 25.69 111 ALA A N 1
ATOM 762 C CA . ALA A 1 111 ? 83.831 164.999 73.955 1.00 32.38 111 ALA A CA 1
ATOM 763 C C . ALA A 1 111 ? 85.308 165.396 74.258 1.00 28.29 111 ALA A C 1
ATOM 764 O O . ALA A 1 111 ? 86.050 165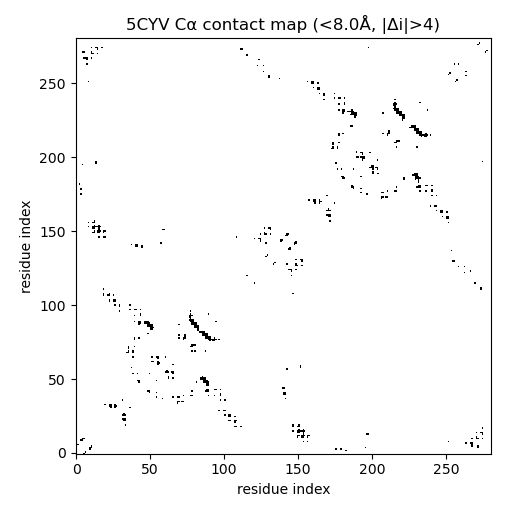.787 73.339 1.00 30.35 111 ALA A O 1
ATOM 766 N N . ARG A 1 112 ? 85.711 165.270 75.521 1.00 26.42 112 ARG A N 1
ATOM 767 C CA . ARG A 1 112 ? 87.105 165.570 75.925 1.00 25.07 112 ARG A CA 1
ATOM 768 C C . ARG A 1 112 ? 88.033 164.499 75.433 1.00 27.15 112 ARG A C 1
ATOM 769 O O . ARG A 1 112 ? 89.129 164.814 74.977 1.00 26.43 112 ARG A O 1
ATOM 777 N N . VAL A 1 113 ? 87.553 163.265 75.483 1.00 25.99 113 VAL A N 1
ATOM 778 C CA . VAL A 1 113 ? 88.333 162.127 75.044 1.00 24.66 113 VAL A CA 1
ATOM 779 C C . VAL A 1 113 ? 88.519 162.199 73.543 1.00 29.20 113 VAL A C 1
ATOM 780 O O . VAL A 1 113 ? 89.637 162.045 73.038 1.00 30.89 113 VAL A O 1
ATOM 784 N N . ASP A 1 114 ? 87.447 162.481 72.793 1.00 28.64 114 ASP A N 1
ATOM 785 C CA . ASP A 1 114 ? 87.596 162.632 71.337 1.00 30.93 114 ASP A CA 1
ATOM 786 C C . ASP A 1 114 ? 88.624 163.688 70.958 1.00 40.67 114 ASP A C 1
ATOM 787 O O . ASP A 1 114 ? 89.402 163.497 70.013 1.00 36.02 114 ASP A O 1
ATOM 792 N N . ALA A 1 115 ? 88.589 164.819 71.652 1.00 29.81 115 ALA A N 1
ATOM 793 C CA . ALA A 1 115 ? 89.516 165.902 71.368 1.00 34.62 115 ALA A CA 1
ATOM 794 C C . ALA A 1 115 ? 90.947 165.484 71.635 1.00 38.61 115 ALA A C 1
ATOM 795 O O . ALA A 1 115 ? 91.843 165.849 70.876 1.00 35.94 115 ALA A O 1
ATOM 797 N N . ALA A 1 116 ? 91.164 164.785 72.749 1.00 31.69 116 ALA A N 1
ATOM 798 C CA . ALA A 1 116 ? 92.500 164.296 73.088 1.00 30.00 116 ALA A CA 1
ATOM 799 C C . ALA A 1 116 ? 92.980 163.429 71.918 1.00 39.97 116 ALA A C 1
ATOM 800 O O . ALA A 1 116 ? 94.144 163.548 71.472 1.00 33.90 116 ALA A O 1
ATOM 802 N N . HIS A 1 117 ? 92.061 162.609 71.369 1.00 37.88 117 HIS A N 1
ATOM 803 C CA . HIS A 1 117 ? 92.351 161.850 70.120 1.00 45.17 117 HIS A CA 1
ATOM 804 C C . HIS A 1 117 ? 92.671 162.738 68.963 1.00 42.29 117 HIS A C 1
ATOM 805 O O . HIS A 1 117 ? 93.674 162.544 68.271 1.00 53.21 117 HIS A O 1
ATOM 812 N N . GLY A 1 118 ? 91.767 163.679 68.709 1.00 45.03 118 GLY A N 1
ATOM 813 C CA . GLY A 1 118 ? 91.883 164.571 67.586 1.00 49.73 118 GLY A CA 1
ATOM 814 C C . GLY A 1 118 ? 93.274 165.135 67.546 1.00 49.88 118 GLY A C 1
ATOM 815 O O . GLY A 1 118 ? 93.845 165.305 66.484 1.00 50.53 118 GLY A O 1
ATOM 816 N N . ARG A 1 119 ? 93.851 165.398 68.706 1.00 32.85 119 ARG A N 1
ATOM 817 C CA . ARG A 1 119 ? 95.156 166.043 68.721 1.00 32.49 119 ARG A CA 1
ATOM 818 C C . ARG A 1 119 ? 96.245 165.107 68.208 1.00 36.61 119 ARG A C 1
ATOM 819 O O . ARG A 1 119 ? 97.167 165.546 67.538 1.00 33.15 119 ARG A O 1
ATOM 827 N N . TYR A 1 120 ? 96.156 163.832 68.521 1.00 28.69 120 TYR A N 1
ATOM 828 C CA . TYR A 1 120 ? 97.183 162.903 68.110 1.00 29.61 120 TYR A CA 1
ATOM 829 C C . TYR A 1 120 ? 96.975 162.398 66.704 1.00 28.79 120 TYR A C 1
ATOM 830 O O . TYR A 1 120 ? 97.942 162.064 66.036 1.00 33.04 120 TYR A O 1
ATOM 839 N N . PHE A 1 121 ? 95.746 162.372 66.218 1.00 29.66 121 PHE A N 1
ATOM 840 C CA A PHE A 1 121 ? 95.549 161.820 64.879 0.66 31.48 121 PHE A CA 1
ATOM 841 C CA B PHE A 1 121 ? 95.450 161.807 64.913 0.34 31.61 121 PHE A CA 1
ATOM 842 C C . PHE A 1 121 ? 95.265 162.873 63.823 1.00 46.45 121 PHE A C 1
ATOM 843 O O . PHE A 1 121 ? 94.859 162.550 62.697 1.00 38.03 121 PHE A O 1
ATOM 858 N N . GLU A 1 122 ? 95.527 164.131 64.162 1.00 40.48 122 GLU A N 1
ATOM 859 C CA . GLU A 1 122 ? 95.298 165.150 63.143 1.00 45.71 122 GLU A CA 1
ATOM 860 C C . GLU A 1 122 ? 96.257 164.874 61.985 1.00 44.02 122 GLU A C 1
ATOM 861 O O . GLU A 1 122 ? 97.435 164.588 62.203 1.00 42.98 122 GLU A O 1
ATOM 867 N N . GLY A 1 123 ? 95.717 164.990 60.775 1.00 42.79 123 GLY A N 1
ATOM 868 C CA . GLY A 1 123 ? 96.519 164.781 59.588 1.00 46.67 123 GLY A CA 1
ATOM 869 C C . GLY A 1 123 ? 96.598 163.312 59.207 1.00 46.79 123 GLY A C 1
ATOM 870 O O . GLY A 1 123 ? 97.225 162.964 58.196 1.00 46.64 123 GLY A O 1
ATOM 871 N N . ILE A 1 124 ? 95.981 162.453 60.010 1.00 35.20 124 ILE A N 1
ATOM 872 C CA . ILE A 1 124 ? 95.885 161.029 59.679 1.00 31.15 124 ILE A CA 1
ATOM 873 C C . ILE A 1 124 ? 94.471 160.754 59.177 1.00 30.72 124 ILE A C 1
ATOM 874 O O . ILE A 1 124 ? 93.511 160.963 59.870 1.00 35.22 124 ILE A O 1
ATOM 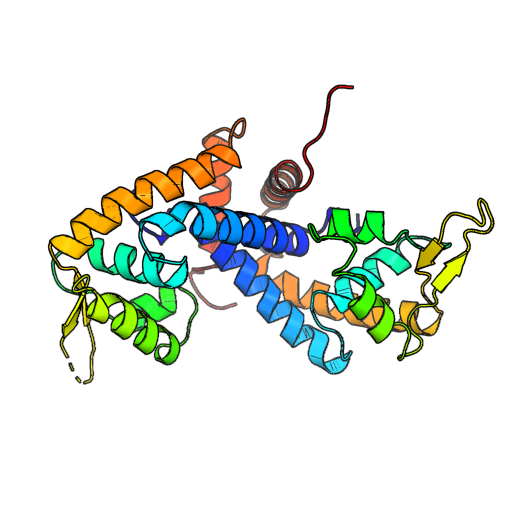879 N N . PRO A 1 125 ? 94.335 160.312 57.913 1.00 29.59 125 PRO A N 1
ATOM 880 C CA . PRO A 1 125 ? 92.978 160.165 57.364 1.00 32.76 125 PRO A CA 1
ATOM 881 C C . PRO A 1 125 ? 92.167 159.012 57.969 1.00 28.23 125 PRO A C 1
ATOM 882 O O . PRO A 1 125 ? 92.710 158.060 58.529 1.00 25.62 125 PRO A O 1
ATOM 886 N N . ASP A 1 126 ? 90.855 159.106 57.824 1.00 28.37 126 ASP A N 1
ATOM 887 C CA . ASP A 1 126 ? 89.977 158.102 58.396 1.00 29.19 126 ASP A CA 1
ATOM 888 C C . ASP A 1 126 ? 90.243 156.730 57.832 1.00 29.44 126 ASP A C 1
ATOM 889 O O . ASP A 1 126 ? 90.109 155.781 58.557 1.00 27.92 126 ASP A O 1
ATOM 894 N N . THR A 1 127 ? 90.650 156.625 56.553 1.00 24.41 127 THR A N 1
ATOM 895 C CA . THR A 1 127 ? 90.992 155.310 56.014 1.00 22.49 127 THR A CA 1
ATOM 896 C C . THR A 1 127 ? 92.093 154.642 56.805 1.00 20.27 127 THR A C 1
ATOM 897 O O . THR A 1 127 ? 92.072 153.417 57.014 1.00 22.71 127 THR A O 1
ATOM 901 N N . VAL A 1 128 ? 93.059 155.428 57.284 1.00 20.23 128 VAL A N 1
ATOM 902 C CA . VAL A 1 128 ? 94.138 154.827 58.088 1.00 19.25 128 VAL A CA 1
ATOM 903 C C . VAL A 1 128 ? 93.659 154.471 59.483 1.00 18.72 128 VAL A C 1
ATOM 904 O O . VAL A 1 128 ? 93.971 153.374 59.980 1.00 21.24 128 VAL A O 1
ATOM 908 N N . VAL A 1 129 ? 92.886 155.360 60.083 1.00 21.80 129 VAL A N 1
ATOM 909 C CA . VAL A 1 129 ? 92.304 155.045 61.394 1.00 23.05 129 VAL A CA 1
ATOM 910 C C . VAL A 1 129 ? 91.442 153.788 61.307 1.00 21.53 129 VAL A C 1
ATOM 911 O O . VAL A 1 129 ? 91.512 152.930 62.200 1.00 20.58 129 VAL A O 1
ATOM 915 N N . ASN A 1 130 ? 90.639 153.645 60.249 1.00 20.03 130 ASN A N 1
ATOM 916 C CA . ASN A 1 130 ? 89.743 152.493 60.140 1.00 19.31 130 ASN A CA 1
ATOM 917 C C . ASN A 1 130 ? 90.536 151.185 60.047 1.00 17.78 130 ASN A C 1
ATOM 918 O O . ASN A 1 130 ? 90.151 150.184 60.616 1.00 20.48 130 ASN A O 1
ATOM 923 N N . GLN A 1 131 ? 91.610 151.161 59.278 1.00 18.32 131 GLN A N 1
ATOM 924 C CA . GLN A 1 131 ? 92.425 149.968 59.214 1.00 18.06 131 GLN A CA 1
ATOM 925 C C . GLN A 1 131 ? 93.076 149.682 60.541 1.00 18.55 131 GLN A C 1
ATOM 926 O O . GLN A 1 131 ? 93.117 148.522 60.950 1.00 18.80 131 GLN A O 1
ATOM 932 N N . MET A 1 132 ? 93.597 150.718 61.187 1.00 20.48 132 MET A N 1
ATOM 933 C CA . MET A 1 132 ? 94.171 150.502 62.540 1.00 19.81 132 MET A CA 1
ATOM 934 C C . MET A 1 132 ? 93.153 149.941 63.506 1.00 17.24 132 MET A C 1
ATOM 935 O O . MET A 1 132 ? 93.478 148.997 64.266 1.00 18.48 132 MET A O 1
ATOM 940 N N . ARG A 1 133 ? 91.925 150.465 63.431 1.00 17.48 133 ARG A N 1
ATOM 941 C CA . ARG A 1 133 ? 90.875 149.970 64.328 1.00 17.07 133 ARG A CA 1
ATOM 942 C C . ARG A 1 133 ? 90.646 148.476 64.108 1.00 20.59 133 ARG A C 1
ATOM 943 O O . ARG A 1 133 ? 90.596 147.679 65.086 1.00 20.96 133 ARG A O 1
ATOM 951 N N . ASP A 1 134 ? 90.492 148.065 62.875 1.00 19.99 134 ASP A N 1
ATOM 952 C CA . ASP A 1 134 ? 90.268 146.675 62.589 1.00 20.36 134 ASP A CA 1
ATOM 953 C C . ASP A 1 134 ? 91.423 145.810 63.079 1.00 20.50 134 ASP A C 1
ATOM 954 O O . ASP A 1 134 ? 91.209 144.764 63.627 1.00 22.52 134 ASP A O 1
ATOM 959 N N . THR A 1 135 ? 92.651 146.253 62.833 1.00 21.36 135 THR A N 1
ATOM 960 C CA . THR A 1 135 ? 93.806 145.462 63.210 1.00 19.77 135 THR A CA 1
ATOM 961 C C . THR A 1 135 ? 93.887 145.306 64.723 1.00 20.28 135 THR A C 1
ATOM 962 O O . THR A 1 135 ? 94.182 144.194 65.242 1.00 20.12 135 THR A O 1
ATOM 966 N N . LEU A 1 136 ? 93.695 146.426 65.414 1.00 18.79 136 LEU A N 1
ATOM 967 C CA . LEU A 1 136 ? 93.772 146.346 66.891 1.00 18.82 136 LEU A CA 1
ATOM 968 C C . LEU A 1 136 ? 92.651 145.485 67.480 1.00 21.47 136 LEU A C 1
ATOM 969 O O . LEU A 1 136 ? 92.847 144.737 68.431 1.00 18.25 136 LEU A O 1
ATOM 974 N N . GLN A 1 137 ? 91.459 145.546 66.877 1.00 18.45 137 GLN A N 1
ATOM 975 C CA . GLN A 1 137 ? 90.362 144.706 67.341 1.00 19.43 137 GLN A CA 1
ATOM 976 C C . GLN A 1 137 ? 90.713 143.235 67.114 1.00 21.62 137 GLN A C 1
ATOM 977 O O . GLN A 1 137 ? 90.359 142.376 67.950 1.00 22.61 137 GLN A O 1
ATOM 983 N N . SER A 1 138 ? 91.385 142.933 65.981 1.00 21.98 138 SER A N 1
ATOM 984 C CA . SER A 1 138 ? 91.727 141.527 65.733 1.00 22.70 138 SER A CA 1
ATOM 985 C C . SER A 1 138 ? 92.735 140.993 66.759 1.00 23.69 138 SER A C 1
ATOM 986 O O . SER A 1 138 ? 92.762 139.806 67.010 1.00 25.23 138 SER A O 1
ATOM 989 N N . ILE A 1 139 ? 93.519 141.894 67.348 1.00 21.52 139 ILE A N 1
ATOM 990 C CA . ILE A 1 139 ? 94.504 141.483 68.373 1.00 19.91 139 ILE A CA 1
ATOM 991 C C . ILE A 1 139 ? 93.865 141.357 69.742 1.00 23.86 139 ILE A C 1
ATOM 992 O O . ILE A 1 139 ? 94.047 140.352 70.429 1.00 25.43 139 ILE A O 1
ATOM 997 N N . ALA A 1 140 ? 93.070 142.354 70.106 1.00 21.51 140 ALA A N 1
ATOM 998 C CA . ALA A 1 140 ? 92.476 142.357 71.433 1.00 22.43 140 ALA A CA 1
ATOM 999 C C . ALA A 1 140 ? 91.325 141.357 71.563 1.00 25.02 140 ALA A C 1
ATOM 1000 O O . ALA A 1 140 ? 91.095 140.780 72.638 1.00 26.90 140 ALA A O 1
ATOM 1002 N N . PHE A 1 141 ? 90.610 141.136 70.458 1.00 22.78 141 PHE A N 1
ATOM 1003 C CA . PHE A 1 141 ? 89.408 140.311 70.462 1.00 25.62 141 PHE A CA 1
ATOM 1004 C C . PHE A 1 141 ? 89.478 139.223 69.362 1.00 25.23 141 PHE A C 1
ATOM 1005 O O . PHE A 1 141 ? 88.652 139.202 68.428 1.00 29.54 141 PHE A O 1
ATOM 1013 N N . PRO A 1 142 ? 90.461 138.308 69.455 1.00 26.07 142 PRO A N 1
ATOM 1014 C CA . PRO A 1 142 ? 90.520 137.273 68.397 1.00 33.44 142 PRO A CA 1
ATOM 1015 C C . PRO A 1 142 ? 89.369 136.237 68.427 1.00 41.08 142 PRO A C 1
ATOM 1016 O O . PRO A 1 142 ? 88.722 136.038 69.454 1.00 41.54 142 PRO A O 1
ATOM 1020 N N . THR A 1 143 ? 89.169 135.542 67.308 1.00 46.88 143 THR A N 1
ATOM 1021 C CA . THR A 1 143 ? 88.067 134.575 67.153 1.00 55.02 143 THR A CA 1
ATOM 1022 C C . THR A 1 143 ? 88.291 133.307 67.995 1.00 66.34 143 THR A C 1
ATOM 1023 O O . THR A 1 143 ? 87.346 132.660 68.483 1.00 53.29 143 THR A O 1
ATOM 1027 N N . PHE A 1 144 ? 89.559 132.953 68.150 1.00 54.70 144 PHE A N 1
ATOM 1028 C CA . PHE A 1 144 ? 89.937 131.909 69.075 1.00 60.69 144 PHE A CA 1
ATOM 1029 C C . PHE A 1 144 ? 91.377 132.157 69.514 1.00 54.38 144 PHE A C 1
ATOM 1030 O O . PHE A 1 144 ? 92.098 132.964 68.923 1.00 39.57 144 PHE A O 1
ATOM 1038 N N . VAL A 1 145 ? 91.778 131.452 70.566 1.00 57.33 145 VAL A N 1
ATOM 1039 C CA . VAL A 1 145 ? 93.116 131.598 71.103 1.00 74.12 145 VAL A CA 1
ATOM 1040 C C . VAL A 1 145 ? 94.100 130.647 70.435 1.00 71.40 145 VAL A C 1
ATOM 1041 O O . VAL A 1 145 ? 93.953 129.416 70.483 1.00 70.50 145 VAL A O 1
ATOM 1045 N N . GLU A 1 146 ? 95.098 131.245 69.790 1.00 69.45 146 GLU A N 1
ATOM 1046 C CA . GLU A 1 146 ? 96.050 130.481 69.011 1.00 70.07 146 GLU A CA 1
ATOM 1047 C C . GLU A 1 146 ? 97.081 129.863 69.946 1.00 67.70 146 GLU A C 1
ATOM 1048 O O . GLU A 1 146 ? 97.538 130.488 70.908 1.00 51.24 146 GLU A O 1
ATOM 1055 N N . SER B 1 4 ? 80.696 155.593 65.962 1.00 68.56 4 SER B N 1
ATOM 1056 C CA . SER B 1 4 ? 80.302 154.612 66.983 1.00 57.38 4 SER B CA 1
ATOM 1057 C C . SER B 1 4 ? 80.538 155.077 68.411 1.00 50.79 4 SER B C 1
ATOM 1058 O O . SER B 1 4 ? 81.595 155.622 68.753 1.00 52.95 4 SER B O 1
ATOM 1061 N N . GLN B 1 5 ? 79.552 154.816 69.251 1.00 47.16 5 GLN B N 1
ATOM 1062 C CA . GLN B 1 5 ? 79.663 155.129 70.654 1.00 57.62 5 GLN B CA 1
ATOM 1063 C C . GLN B 1 5 ? 80.330 153.989 71.433 1.00 46.65 5 GLN B C 1
ATOM 1064 O O . GLN B 1 5 ? 80.605 154.140 72.632 1.00 47.92 5 GLN B O 1
ATOM 1070 N N . ALA B 1 6 ? 80.587 152.859 70.770 1.00 35.11 6 ALA B N 1
ATOM 1071 C CA . ALA B 1 6 ? 81.030 151.686 71.513 1.00 28.96 6 ALA B CA 1
ATOM 1072 C C . ALA B 1 6 ? 82.510 151.854 71.885 1.00 23.54 6 ALA B C 1
ATOM 1073 O O . ALA B 1 6 ? 83.376 152.273 71.055 1.00 25.83 6 ALA B O 1
ATOM 1075 N N . LEU B 1 7 ? 82.822 151.507 73.137 1.00 24.67 7 LEU B N 1
ATOM 1076 C CA . LEU B 1 7 ? 84.212 151.628 73.631 1.00 23.88 7 LEU B CA 1
ATOM 1077 C C . LEU B 1 7 ? 85.193 150.840 72.722 1.00 22.74 7 LEU B C 1
ATOM 1078 O O . LEU B 1 7 ? 86.267 151.288 72.385 1.00 20.01 7 LEU B O 1
ATOM 1083 N N . SER B 1 8 ? 84.698 149.674 72.287 1.00 21.37 8 SER B N 1
ATOM 1084 C CA . SER B 1 8 ? 85.562 148.764 71.513 1.00 19.69 8 SER B CA 1
ATOM 1085 C C . SER B 1 8 ? 85.836 149.341 70.130 1.00 19.17 8 SER B C 1
ATOM 1086 O O . SER B 1 8 ? 86.708 148.811 69.445 1.00 20.86 8 SER B O 1
ATOM 1089 N N . ASP B 1 9 ? 85.139 150.405 69.739 1.00 19.68 9 ASP B N 1
ATOM 1090 C CA . ASP B 1 9 ? 85.440 151.096 68.451 1.00 19.52 9 ASP B CA 1
ATOM 1091 C C . ASP B 1 9 ? 86.294 152.360 68.656 1.00 21.69 9 ASP B C 1
ATOM 1092 O O . ASP B 1 9 ? 86.641 153.053 67.685 1.00 24.81 9 ASP B O 1
ATOM 1097 N N . ASP B 1 10 ? 86.620 152.700 69.901 1.00 20.32 10 ASP B N 1
ATOM 1098 C CA . ASP B 1 10 ? 87.375 153.900 70.199 1.00 21.65 10 ASP B CA 1
ATOM 1099 C C . ASP B 1 10 ? 88.862 153.586 69.905 1.00 20.99 10 ASP B C 1
ATOM 1100 O O . ASP B 1 10 ? 89.429 152.748 70.536 1.00 19.77 10 ASP B O 1
ATOM 1105 N N . ILE B 1 11 ? 89.466 154.258 68.933 1.00 20.44 11 ILE B N 1
ATOM 1106 C CA . ILE B 1 11 ? 90.848 153.951 68.563 1.00 18.41 11 ILE B CA 1
ATOM 1107 C C . ILE B 1 11 ? 91.813 154.225 69.721 1.00 20.25 11 ILE B C 1
ATOM 1108 O O . ILE B 1 11 ? 92.813 153.499 69.873 1.00 19.44 11 ILE B O 1
ATOM 1113 N N . GLY B 1 12 ? 91.478 155.177 70.593 1.00 22.17 12 GLY B N 1
ATOM 1114 C CA . GLY B 1 12 ? 92.388 155.478 71.716 1.00 21.13 12 GLY B CA 1
ATOM 1115 C C . GLY B 1 12 ? 92.321 154.324 72.687 1.00 20.73 12 GLY B C 1
ATOM 1116 O O . GLY B 1 12 ? 93.327 153.836 73.181 1.00 20.34 12 GLY B O 1
ATOM 1117 N N . PHE B 1 13 ? 91.124 153.859 72.977 1.00 20.76 13 PHE B N 1
ATOM 1118 C CA . PHE B 1 13 ? 90.975 152.691 73.834 1.00 18.74 13 PHE B CA 1
ATOM 1119 C C . PHE B 1 13 ? 91.732 151.515 73.258 1.00 17.71 13 PHE B C 1
ATOM 1120 O O . PHE B 1 13 ? 92.429 150.782 74.001 1.00 18.43 13 PHE B O 1
ATOM 1128 N N . LEU B 1 14 ? 91.571 151.245 71.968 1.00 17.50 14 LEU B N 1
ATOM 1129 C CA . LEU B 1 14 ? 92.221 150.100 71.405 1.00 16.52 14 LEU B CA 1
ATOM 1130 C C . LEU B 1 14 ? 93.754 150.203 71.444 1.00 17.14 14 LEU B C 1
ATOM 1131 O O . LEU B 1 14 ? 94.423 149.176 71.628 1.00 18.33 14 LEU B O 1
ATOM 1136 N N . LEU B 1 15 ? 94.297 151.402 71.218 1.00 17.35 15 LEU B N 1
ATOM 1137 C CA . LEU B 1 15 ? 95.746 151.595 71.345 1.00 16.88 15 LEU B CA 1
ATOM 1138 C C . LEU B 1 15 ? 96.190 151.282 72.763 1.00 18.21 15 LEU B C 1
ATOM 1139 O O . LEU B 1 15 ? 97.226 150.614 72.964 1.00 19.26 15 LEU B O 1
ATOM 1144 N N . SER B 1 16 ? 95.510 151.837 73.760 1.00 19.15 16 SER B N 1
ATOM 1145 C CA . SER B 1 16 ? 95.927 151.590 75.141 1.00 19.08 16 SER B CA 1
ATOM 1146 C C . SER B 1 16 ? 95.704 150.108 75.478 1.00 17.56 16 SER B C 1
ATOM 1147 O O . SER B 1 16 ? 96.503 149.535 76.253 1.00 18.14 16 SER B O 1
ATOM 1150 N N . ARG B 1 17 ? 94.611 149.517 74.993 1.00 17.45 17 ARG B N 1
ATOM 1151 C CA . ARG B 1 17 ? 94.326 148.128 75.272 1.00 20.41 17 ARG B CA 1
ATOM 1152 C C . ARG B 1 17 ? 95.406 147.200 74.710 1.00 18.80 17 ARG B C 1
ATOM 1153 O O . ARG B 1 17 ? 96.025 146.429 75.449 1.00 18.21 17 ARG B O 1
ATOM 1161 N N . VAL B 1 18 ? 95.706 147.345 73.439 1.00 18.14 18 VAL B N 1
ATOM 1162 C CA . VAL B 1 18 ? 96.752 146.491 72.865 1.00 16.50 18 VAL B CA 1
ATOM 1163 C C . VAL B 1 18 ? 98.132 146.878 73.365 1.00 19.86 18 VAL B C 1
ATOM 1164 O O . VAL B 1 18 ? 98.942 145.989 73.663 1.00 17.75 18 VAL B O 1
ATOM 1168 N N . GLY B 1 19 ? 98.408 148.182 73.520 1.00 17.26 19 GLY B N 1
ATOM 1169 C CA . GLY B 1 19 ? 99.683 148.572 74.131 1.00 16.93 19 GLY B CA 1
ATOM 1170 C C . GLY B 1 19 ? 99.911 147.938 75.505 1.00 19.08 19 GLY B C 1
ATOM 1171 O O . GLY B 1 19 ? 101.034 147.517 75.818 1.00 19.36 19 GLY B O 1
ATOM 1172 N N . GLY B 1 20 ? 98.817 147.860 76.264 1.00 18.73 20 GLY B N 1
ATOM 1173 C CA . GLY B 1 20 ? 98.956 147.260 77.588 1.00 17.89 20 GLY B CA 1
ATOM 1174 C C . GLY B 1 20 ? 99.165 145.773 77.534 1.00 19.23 20 GLY B C 1
ATOM 1175 O O . GLY B 1 20 ? 99.877 145.230 78.411 1.00 19.82 20 GLY B O 1
ATOM 1176 N N . MET B 1 21 ? 98.519 145.111 76.566 1.00 18.76 21 MET B N 1
ATOM 1177 C CA . MET B 1 21 ? 98.799 143.682 76.347 1.00 19.27 21 MET B CA 1
ATOM 1178 C C . MET B 1 21 ? 100.276 143.459 76.073 1.00 20.09 21 MET B C 1
ATOM 1179 O O . MET B 1 21 ? 100.921 142.537 76.643 1.00 20.41 21 MET B O 1
ATOM 1184 N N . VAL B 1 22 ? 100.822 144.310 75.228 1.00 18.59 22 VAL B N 1
ATOM 1185 C CA . VAL B 1 22 ? 102.233 144.147 74.860 1.00 18.49 22 VAL B CA 1
ATOM 1186 C C . VAL B 1 22 ? 103.100 144.397 76.083 1.00 17.65 22 VAL B C 1
ATOM 1187 O O . VAL B 1 22 ? 104.003 143.581 76.355 1.00 18.68 22 VAL B O 1
ATOM 1191 N N . LEU B 1 23 ? 102.826 145.477 76.836 1.00 17.15 23 LEU B N 1
ATOM 1192 C CA . LEU B 1 23 ? 103.646 145.737 78.033 1.00 15.52 23 LEU B CA 1
ATOM 1193 C C . LEU B 1 23 ? 103.648 144.571 79.026 1.00 19.02 23 LEU B C 1
ATOM 1194 O O . LEU B 1 23 ? 104.689 144.182 79.531 1.00 18.82 23 LEU B O 1
ATOM 1199 N N . GLY B 1 24 ? 102.494 144.015 79.297 1.00 19.92 24 GLY B N 1
ATOM 1200 C CA . GLY B 1 24 ? 102.422 142.945 80.281 1.00 20.97 24 GLY B CA 1
ATOM 1201 C C . GLY B 1 24 ? 103.131 141.704 79.743 1.00 19.63 24 GLY B C 1
ATOM 1202 O O . GLY B 1 24 ? 103.823 141.027 80.500 1.00 20.54 24 GLY B O 1
ATOM 1203 N N . ALA B 1 25 ? 102.972 141.417 78.447 1.00 19.15 25 ALA B N 1
ATOM 1204 C CA . ALA B 1 25 ? 103.653 140.257 77.873 1.00 21.42 25 ALA B CA 1
ATOM 1205 C C . ALA B 1 25 ? 105.167 140.419 77.891 1.00 18.67 25 ALA B C 1
ATOM 1206 O O . ALA B 1 25 ? 105.907 139.445 78.104 1.00 20.09 25 ALA B O 1
ATOM 1208 N N . VAL B 1 26 ? 105.642 141.619 77.627 1.00 18.28 26 VAL B N 1
ATOM 1209 C CA . VAL B 1 26 ? 107.069 141.871 77.671 1.00 18.60 26 VAL B CA 1
ATOM 1210 C C . VAL B 1 26 ? 107.596 141.758 79.099 1.00 19.28 26 VAL B C 1
ATOM 1211 O O . VAL B 1 26 ? 108.617 141.089 79.293 1.00 18.37 26 VAL B O 1
ATOM 1215 N N . ASN B 1 27 ? 106.912 142.342 80.111 1.00 17.63 27 ASN B N 1
ATOM 1216 C CA . ASN B 1 27 ? 107.422 142.148 81.479 1.00 16.75 27 ASN B CA 1
ATOM 1217 C C . ASN B 1 27 ? 107.484 140.651 81.824 1.00 17.03 27 ASN B C 1
ATOM 1218 O O . ASN B 1 27 ? 108.443 140.202 82.474 1.00 19.24 27 ASN B O 1
ATOM 1223 N N . LYS B 1 28 ? 106.457 139.875 81.446 1.00 17.45 28 LYS B N 1
ATOM 1224 C CA . LYS B 1 28 ? 106.478 138.457 81.770 1.00 17.88 28 LYS B CA 1
ATOM 1225 C C . LYS B 1 28 ? 107.601 137.760 80.996 1.00 18.34 28 LYS B C 1
ATOM 1226 O O . LYS B 1 28 ? 108.312 136.929 81.587 1.00 19.63 28 LYS B O 1
ATOM 1232 N N . ALA B 1 29 ? 107.788 138.044 79.705 1.00 17.42 29 ALA B N 1
ATOM 1233 C CA . ALA B 1 29 ? 108.858 137.374 78.977 1.00 18.56 29 ALA B CA 1
ATOM 1234 C C . ALA B 1 29 ? 110.235 137.677 79.542 1.00 17.58 29 ALA B C 1
ATOM 1235 O O . ALA B 1 29 ? 111.152 136.855 79.452 1.00 18.65 29 ALA B O 1
ATOM 1237 N N . LEU B 1 30 ? 110.372 138.870 80.104 1.00 17.49 30 LEU B N 1
ATOM 1238 C CA . LEU B 1 30 ? 111.643 139.331 80.623 1.00 17.41 30 LEU B CA 1
ATOM 1239 C C . LEU B 1 30 ? 111.999 138.785 82.013 1.00 16.59 30 LEU B C 1
ATOM 1240 O O . LEU B 1 30 ? 113.143 138.970 82.441 1.00 19.42 30 LEU B O 1
ATOM 1245 N N . VAL B 1 31 ? 111.062 138.126 82.724 1.00 17.52 31 VAL B N 1
ATOM 1246 C CA . VAL B 1 31 ? 111.324 137.653 84.106 1.00 19.75 31 VAL B CA 1
ATOM 1247 C C . VAL B 1 31 ? 112.686 136.923 84.238 1.00 20.63 31 VAL B C 1
ATOM 1248 O O . VAL B 1 31 ? 113.491 137.268 85.129 1.00 21.64 31 VAL B O 1
ATOM 1252 N N . PRO B 1 32 ? 113.059 135.993 83.330 1.00 18.78 32 PRO B N 1
ATOM 1253 C CA . PRO B 1 32 ? 114.371 135.332 83.524 1.00 19.05 32 PRO B CA 1
ATOM 1254 C C . PRO B 1 32 ? 115.603 136.231 83.380 1.00 21.52 32 PRO B C 1
ATOM 1255 O O . PRO B 1 32 ? 116.676 135.827 83.838 1.00 26.74 32 PRO B O 1
ATOM 1259 N N . THR B 1 33 ? 115.445 137.393 82.772 1.00 19.90 33 THR B N 1
ATOM 1260 C CA . THR B 1 33 ? 116.540 138.328 82.592 1.00 20.69 33 THR B CA 1
ATOM 1261 C C . THR B 1 33 ? 116.700 139.293 83.738 1.00 18.97 33 THR B C 1
ATOM 1262 O O . THR B 1 33 ? 117.675 140.016 83.787 1.00 20.99 33 THR B O 1
ATOM 1266 N N . GLY B 1 34 ? 115.682 139.354 84.576 1.00 18.10 34 GLY B N 1
ATOM 1267 C CA . GLY B 1 34 ? 115.661 140.344 85.648 1.00 21.14 34 GLY B CA 1
ATOM 1268 C C . GLY B 1 34 ? 115.358 141.760 85.208 1.00 21.29 34 GLY B C 1
ATOM 1269 O O . GLY B 1 34 ? 115.406 142.650 86.058 1.00 23.11 34 GLY B O 1
ATOM 1270 N N . LEU B 1 35 ? 115.089 141.979 83.938 1.00 18.33 35 LEU B N 1
ATOM 1271 C CA . LEU B 1 35 ? 114.793 143.304 83.406 1.00 17.25 35 LEU B CA 1
ATOM 1272 C C . LEU B 1 35 ? 113.270 143.480 83.415 1.00 19.44 35 LEU B C 1
ATOM 1273 O O . LEU B 1 35 ? 112.527 142.500 83.523 1.00 20.04 35 LEU B O 1
ATOM 1278 N N . ARG B 1 36 ? 112.832 144.707 83.195 1.00 17.55 36 ARG B N 1
ATOM 1279 C CA . ARG B 1 36 ? 111.444 145.078 82.996 1.00 18.17 36 ARG B CA 1
ATOM 1280 C C . ARG B 1 36 ? 111.380 145.993 81.759 1.00 16.78 36 ARG B C 1
ATOM 1281 O O . ARG B 1 36 ? 112.371 146.264 81.192 1.00 19.38 36 ARG B O 1
ATOM 1289 N N . VAL B 1 37 ? 110.197 146.424 81.376 1.00 16.82 37 VAL B N 1
ATOM 1290 C CA A VAL B 1 37 ? 110.088 147.141 80.112 0.45 17.84 37 VAL B CA 1
ATOM 1291 C CA B VAL B 1 37 ? 110.133 147.086 80.077 0.55 17.88 37 VAL B CA 1
ATOM 1292 C C . VAL B 1 37 ? 111.076 148.324 80.002 1.00 16.61 37 VAL B C 1
ATOM 1293 O O . VAL B 1 37 ? 111.773 148.472 78.991 1.00 17.35 37 VAL B O 1
ATOM 1300 N N . ARG B 1 38 ? 111.141 149.143 81.056 1.00 17.76 38 ARG B N 1
ATOM 1301 C CA . ARG B 1 38 ? 112.018 150.338 80.920 1.00 17.03 38 ARG B CA 1
ATOM 1302 C C . ARG B 1 38 ? 113.518 150.025 80.977 1.00 15.88 38 ARG B C 1
ATOM 1303 O O . ARG B 1 38 ? 114.265 150.573 80.153 1.00 17.51 38 ARG B O 1
ATOM 1311 N N . SER B 1 39 ? 113.950 149.165 81.880 1.00 17.86 39 SER B N 1
ATOM 1312 C CA . SER B 1 39 ? 115.388 148.836 81.915 1.00 16.60 39 SER B CA 1
ATOM 1313 C C . SER B 1 39 ? 115.797 148.092 80.667 1.00 16.78 39 SER B C 1
ATOM 1314 O O . SER B 1 39 ? 116.909 148.313 80.142 1.00 17.14 39 SER B O 1
ATOM 1317 N N . TYR B 1 40 ? 114.934 147.195 80.161 1.00 15.76 40 TYR B N 1
ATOM 1318 C CA . TYR B 1 40 ? 115.205 146.603 78.873 1.00 16.69 40 TYR B CA 1
ATOM 1319 C C . TYR B 1 40 ? 115.344 147.605 77.761 1.00 15.62 40 TYR B C 1
ATOM 1320 O O . TYR B 1 40 ? 116.286 147.507 76.944 1.00 17.21 40 TYR B O 1
ATOM 1329 N N . SER B 1 41 ? 114.447 148.581 77.703 1.00 17.76 41 SER B N 1
ATOM 1330 C CA . SER B 1 41 ? 114.528 149.575 76.629 1.00 16.08 41 SER B CA 1
ATOM 1331 C C . SER B 1 41 ? 115.860 150.339 76.683 1.00 16.16 41 SER B C 1
ATOM 1332 O O . SER B 1 41 ? 116.460 150.571 75.634 1.00 17.00 41 SER B O 1
ATOM 1335 N N . VAL B 1 42 ? 116.279 150.738 77.889 1.00 16.29 42 VAL B N 1
ATOM 1336 C CA . VAL B 1 42 ? 117.565 151.447 77.985 1.00 16.32 42 VAL B CA 1
ATOM 1337 C C . VAL B 1 42 ? 118.741 150.606 77.522 1.00 17.21 42 VAL B C 1
ATOM 1338 O O . VAL B 1 42 ? 119.579 151.079 76.733 1.00 17.66 42 VAL B O 1
ATOM 1342 N N . LEU B 1 43 ? 118.722 149.336 77.927 1.00 15.26 43 LEU B N 1
ATOM 1343 C CA . LEU B 1 43 ? 119.789 148.398 77.531 1.00 15.27 43 LEU B CA 1
ATOM 1344 C C . LEU B 1 43 ? 119.814 148.239 75.998 1.00 17.35 43 LEU B C 1
ATOM 1345 O O . LEU B 1 43 ? 120.893 148.283 75.355 1.00 17.26 43 LEU B O 1
ATOM 1350 N N . VAL B 1 44 ? 118.633 148.060 75.382 1.00 15.62 44 VAL B N 1
ATOM 1351 C CA . VAL B 1 44 ? 118.560 147.895 73.944 1.00 18.06 44 VAL B CA 1
ATOM 1352 C C . VAL B 1 44 ? 119.107 149.141 73.258 1.00 16.92 44 VAL B C 1
ATOM 1353 O O . VAL B 1 44 ? 119.920 149.069 72.308 1.00 18.21 44 VAL B O 1
ATOM 1357 N N . LEU B 1 45 ? 118.715 150.309 73.770 1.00 15.98 45 LEU B N 1
ATOM 1358 C CA . LEU B 1 45 ? 119.138 151.548 73.093 1.00 16.97 45 LEU B CA 1
ATOM 1359 C C . LEU B 1 45 ? 120.639 151.780 73.249 1.00 18.52 45 LEU B C 1
ATOM 1360 O O . LEU B 1 45 ? 121.285 152.279 72.313 1.00 21.64 45 LEU B O 1
ATOM 1365 N N . ALA B 1 46 ? 121.210 151.362 74.354 1.00 17.48 46 ALA B N 1
ATOM 1366 C CA . ALA B 1 46 ? 122.658 151.459 74.516 1.00 18.14 46 ALA B CA 1
ATOM 1367 C C . ALA B 1 46 ? 123.368 150.514 73.553 1.00 22.28 46 ALA B C 1
ATOM 1368 O O . ALA B 1 46 ? 124.387 150.879 72.974 1.00 21.60 46 ALA B O 1
ATOM 1370 N N . CYS B 1 47 ? 122.818 149.300 73.423 1.00 18.26 47 CYS B N 1
ATOM 1371 C CA . CYS B 1 47 ? 123.506 148.298 72.577 1.00 19.86 47 CYS B CA 1
ATOM 1372 C C . CYS B 1 47 ? 123.503 148.701 71.097 1.00 22.10 47 CYS B C 1
ATOM 1373 O O . CYS B 1 47 ? 124.347 148.241 70.323 1.00 23.47 47 CYS B O 1
ATOM 1376 N N . GLU B 1 48 ? 122.504 149.499 70.688 1.00 20.23 48 GLU B N 1
ATOM 1377 C CA . GLU B 1 48 ? 122.412 149.884 69.284 1.00 21.69 48 GLU B CA 1
ATOM 1378 C C . GLU B 1 48 ? 123.594 150.734 68.817 1.00 25.25 48 GLU B C 1
ATOM 1379 O O . GLU B 1 48 ? 123.768 150.883 67.622 1.00 26.48 48 GLU B O 1
ATOM 1385 N N . GLN B 1 49 ? 124.361 151.319 69.751 1.00 23.25 49 GLN B N 1
ATOM 1386 C CA . GLN B 1 49 ? 125.455 152.208 69.422 1.00 25.50 49 GLN B CA 1
ATOM 1387 C C . GLN B 1 49 ? 126.745 151.522 69.801 1.00 24.84 49 GLN B C 1
ATOM 1388 O O . GLN B 1 49 ? 126.825 150.888 70.859 1.00 25.30 49 GLN B O 1
ATOM 1394 N N . ALA B 1 50 ? 127.775 151.732 69.013 1.00 28.15 50 ALA B N 1
ATOM 1395 C CA . ALA B 1 50 ? 129.060 151.135 69.334 1.00 32.68 50 ALA B CA 1
ATOM 1396 C C . ALA B 1 50 ? 129.682 151.745 70.560 1.00 26.01 50 ALA B C 1
ATOM 1397 O O . ALA B 1 50 ? 130.230 151.039 71.408 1.00 31.60 50 ALA B O 1
ATOM 1399 N N . GLU B 1 51 ? 129.592 153.052 70.689 1.00 29.22 51 GLU B N 1
ATOM 1400 C CA . GLU B 1 51 ? 130.254 153.692 71.804 1.00 30.43 51 GLU B CA 1
ATOM 1401 C C . GLU B 1 51 ? 129.331 154.022 72.964 1.00 26.36 51 GLU B C 1
ATOM 1402 O O . GLU B 1 51 ? 129.801 154.398 74.043 1.00 28.62 51 GLU B O 1
ATOM 1408 N N . GLY B 1 52 ? 128.040 153.847 72.766 1.00 24.24 52 GLY B N 1
ATOM 1409 C CA . GLY B 1 52 ? 127.072 154.230 73.781 1.00 20.65 52 GLY B CA 1
ATOM 1410 C C . GLY B 1 52 ? 126.079 155.248 73.263 1.00 23.53 52 GLY B C 1
ATOM 1411 O O . GLY B 1 52 ? 126.256 155.818 72.185 1.00 26.99 52 GLY B O 1
ATOM 1412 N N . VAL B 1 53 ? 125.086 155.505 74.105 1.00 20.50 53 VAL B N 1
ATOM 1413 C CA . VAL B 1 53 ? 123.973 156.388 73.780 1.00 22.57 53 VAL B CA 1
ATOM 1414 C C . VAL B 1 53 ? 123.839 157.456 74.867 1.00 20.80 53 VAL B C 1
ATOM 1415 O O . VAL B 1 53 ? 124.030 157.212 76.067 1.00 22.94 53 VAL B O 1
ATOM 1419 N N . ASN B 1 54 ? 123.497 158.656 74.414 1.00 23.84 54 ASN B N 1
ATOM 1420 C CA . ASN B 1 54 ? 123.238 159.772 75.293 1.00 26.89 54 ASN B CA 1
ATOM 1421 C C . ASN B 1 54 ? 121.939 159.684 76.094 1.00 26.30 54 ASN B C 1
ATOM 1422 O O . ASN B 1 54 ? 120.939 159.211 75.580 1.00 23.72 54 ASN B O 1
ATOM 1427 N N . GLN B 1 55 ? 121.957 160.050 77.368 1.00 23.58 55 GLN B N 1
ATOM 1428 C CA . GLN B 1 55 ? 120.753 160.004 78.216 1.00 24.99 55 GLN B CA 1
ATOM 1429 C C . GLN B 1 55 ? 119.571 160.740 77.581 1.00 27.03 55 GLN B C 1
ATOM 1430 O O . GLN B 1 55 ? 118.402 160.287 77.675 1.00 23.39 55 GLN B O 1
ATOM 1436 N N . ARG B 1 56 ? 119.853 161.869 76.947 1.00 23.67 56 ARG B N 1
ATOM 1437 C CA . ARG B 1 56 ? 118.763 162.652 76.361 1.00 23.39 56 ARG B CA 1
ATOM 1438 C C . ARG B 1 56 ? 118.140 161.931 75.194 1.00 22.63 56 ARG B C 1
ATOM 1439 O O . ARG B 1 56 ? 116.924 161.980 75.042 1.00 23.83 56 ARG B O 1
ATOM 1447 N N . GLY B 1 57 ? 118.945 161.236 74.400 1.00 23.17 57 GLY B N 1
ATOM 1448 C CA . GLY B 1 57 ? 118.459 160.404 73.307 1.00 22.35 57 GLY B CA 1
ATOM 1449 C C . GLY B 1 57 ? 117.585 159.263 73.802 1.00 21.76 57 GLY B C 1
ATOM 1450 O O . GLY B 1 57 ? 116.533 158.937 73.178 1.00 22.04 57 GLY B O 1
ATOM 1451 N N . VAL B 1 58 ? 118.034 158.614 74.863 1.00 20.06 58 VAL B N 1
ATOM 1452 C CA . VAL B 1 58 ? 117.237 157.547 75.426 1.00 18.33 58 VAL B CA 1
ATOM 1453 C C . VAL B 1 58 ? 115.879 158.054 75.895 1.00 20.37 58 VAL B C 1
ATOM 1454 O O . VAL B 1 58 ? 114.813 157.445 75.585 1.00 19.29 58 VAL B O 1
ATOM 1458 N N . ALA B 1 59 ? 115.919 159.178 76.614 1.00 19.94 59 ALA B N 1
ATOM 1459 C CA . ALA B 1 59 ? 114.700 159.772 77.150 1.00 20.81 59 ALA B CA 1
ATOM 1460 C C . ALA B 1 59 ? 113.711 160.120 76.052 1.00 22.06 59 ALA B C 1
ATOM 1461 O O . ALA B 1 59 ? 112.526 159.819 76.161 1.00 22.73 59 ALA B O 1
ATOM 1463 N N . ALA B 1 60 ? 114.202 160.705 74.966 1.00 22.61 60 ALA B N 1
ATOM 1464 C CA . ALA B 1 60 ? 113.369 161.161 73.856 1.00 22.86 60 ALA B CA 1
ATOM 1465 C C . ALA B 1 60 ? 112.755 159.935 73.178 1.00 21.57 60 ALA B C 1
ATOM 1466 O O . ALA B 1 60 ? 111.556 159.944 72.829 1.00 21.51 60 ALA B O 1
ATOM 1468 N N . THR B 1 61 ? 113.548 158.872 73.030 1.00 19.72 61 THR B N 1
ATOM 1469 C CA . THR B 1 61 ? 112.981 157.671 72.382 1.00 18.91 61 THR B CA 1
ATOM 1470 C C . THR B 1 61 ? 111.887 157.045 73.230 1.00 19.26 61 THR B C 1
ATOM 1471 O O . THR B 1 61 ? 110.859 156.617 72.710 1.00 20.12 61 THR B O 1
ATOM 1475 N N . MET B 1 62 ? 112.068 157.066 74.546 1.00 20.24 62 MET B N 1
ATOM 1476 C CA . MET B 1 62 ? 111.102 156.466 75.471 1.00 21.49 62 MET B CA 1
ATOM 1477 C C . MET B 1 62 ? 109.971 157.411 75.827 1.00 18.64 62 MET B C 1
ATOM 1478 O O . MET B 1 62 ? 109.053 156.996 76.535 1.00 22.20 62 MET B O 1
ATOM 1483 N N . GLY B 1 63 ? 109.999 158.666 75.381 1.00 20.46 63 GLY B N 1
ATOM 1484 C CA . GLY B 1 63 ? 108.990 159.668 75.756 1.00 24.37 63 GLY B CA 1
ATOM 1485 C C . GLY B 1 63 ? 109.034 160.062 77.214 1.00 24.62 63 GLY B C 1
ATOM 1486 O O . GLY B 1 63 ? 108.007 160.480 77.745 1.00 30.34 63 GLY B O 1
ATOM 1487 N N . LEU B 1 64 ? 110.221 160.029 77.831 1.00 21.69 64 LEU B N 1
ATOM 1488 C CA . LEU B 1 64 ? 110.360 160.312 79.278 1.00 21.42 64 LEU B CA 1
ATOM 1489 C C . LEU B 1 64 ? 111.228 161.519 79.471 1.00 21.78 64 LEU B C 1
ATOM 1490 O O . LEU B 1 64 ? 112.001 161.873 78.590 1.00 25.30 64 LEU B O 1
ATOM 1495 N N . ASP B 1 65 ? 111.094 162.196 80.606 1.00 28.80 65 ASP B N 1
ATOM 1496 C CA . ASP B 1 65 ? 112.120 163.150 80.995 1.00 27.75 65 ASP B CA 1
ATOM 1497 C C . ASP B 1 65 ? 113.437 162.470 81.279 1.00 29.85 65 ASP B C 1
ATOM 1498 O O . ASP B 1 65 ? 113.494 161.346 81.784 1.00 28.26 65 ASP B O 1
ATOM 1503 N N . PRO B 1 66 ? 114.535 163.147 80.984 1.00 26.21 66 PRO B N 1
ATOM 1504 C CA . PRO B 1 66 ? 115.835 162.551 81.260 1.00 23.39 66 PRO B CA 1
ATOM 1505 C C . PRO B 1 66 ? 116.020 162.179 82.739 1.00 25.21 66 PRO B C 1
ATOM 1506 O O . PRO B 1 66 ? 116.718 161.194 82.998 1.00 24.96 66 PRO B O 1
ATOM 1510 N N . SER B 1 67 ? 115.377 162.915 83.677 1.00 27.52 67 SER B N 1
ATOM 1511 C CA . SER B 1 67 ? 115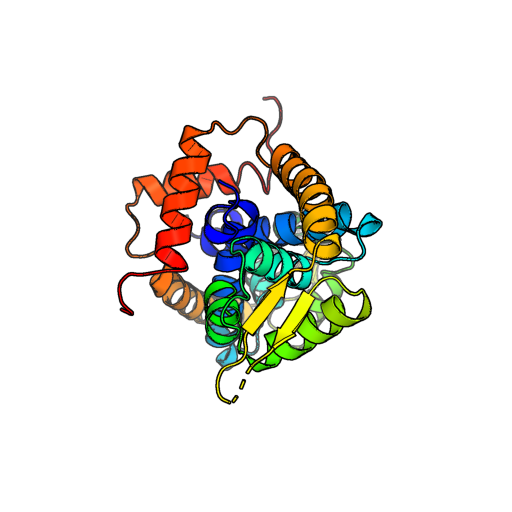.548 162.588 85.094 1.00 24.66 67 SER B CA 1
ATOM 1512 C C . SER B 1 67 ? 115.024 161.194 85.393 1.00 25.63 67 SER B C 1
ATOM 1513 O O . SER B 1 67 ? 115.432 160.560 86.380 1.00 24.99 67 SER B O 1
ATOM 1516 N N . GLN B 1 68 ? 114.120 160.711 84.557 1.00 21.85 68 GLN B N 1
ATOM 1517 C CA A GLN B 1 68 ? 113.519 159.396 84.810 0.37 22.65 68 GLN B CA 1
ATOM 1518 C CA B GLN B 1 68 ? 113.502 159.387 84.810 0.63 22.41 68 GLN B CA 1
ATOM 1519 C C . GLN B 1 68 ? 114.385 158.266 84.307 1.00 21.90 68 GLN B C 1
ATOM 1520 O O . GLN B 1 68 ? 114.166 157.118 84.605 1.00 20.37 68 GLN B O 1
ATOM 1531 N N . ILE B 1 69 ? 115.432 158.609 83.560 1.00 20.75 69 ILE B N 1
ATOM 1532 C CA . ILE B 1 69 ? 116.294 157.595 82.989 1.00 22.13 69 ILE B CA 1
ATOM 1533 C C . ILE B 1 69 ? 117.466 157.296 83.933 1.00 21.58 69 ILE B C 1
ATOM 1534 O O . ILE B 1 69 ? 117.989 156.162 83.888 1.00 19.06 69 ILE B O 1
ATOM 1539 N N . VAL B 1 70 ? 117.805 158.244 84.820 1.00 22.47 70 VAL B N 1
ATOM 1540 C CA . VAL B 1 70 ? 118.993 158.083 85.653 1.00 23.00 70 VAL B CA 1
ATOM 1541 C C . VAL B 1 70 ? 118.945 156.787 86.470 1.00 19.47 70 VAL B C 1
ATOM 1542 O O . VAL B 1 70 ? 119.931 156.038 86.496 1.00 22.57 70 VAL B O 1
ATOM 1546 N N . GLY B 1 71 ? 117.800 156.514 87.108 1.00 22.07 71 GLY B N 1
ATOM 1547 C CA . GLY B 1 71 ? 117.689 155.316 87.931 1.00 22.63 71 GLY B CA 1
ATOM 1548 C C . GLY B 1 71 ? 117.699 154.004 87.183 1.00 21.97 71 GLY B C 1
ATOM 1549 O O . GLY B 1 71 ? 118.124 152.977 87.697 1.00 22.73 71 GLY B O 1
ATOM 1550 N N . LEU B 1 72 ? 117.212 154.019 85.933 1.00 21.74 72 LEU B N 1
ATOM 1551 C CA . LEU B 1 72 ? 117.294 152.860 85.075 1.00 19.94 72 LEU B CA 1
ATOM 1552 C C . LEU B 1 72 ? 118.743 152.547 84.723 1.00 19.58 72 LEU B C 1
ATOM 1553 O O . LEU B 1 72 ? 119.149 151.388 84.761 1.00 18.92 72 LEU B O 1
ATOM 1558 N N . VAL B 1 73 ? 119.494 153.602 84.393 1.00 18.11 73 VAL B N 1
ATOM 1559 C CA . VAL B 1 73 ? 120.935 153.429 84.157 1.00 18.10 73 VAL B CA 1
ATOM 1560 C C . VAL B 1 73 ? 121.617 152.962 85.430 1.00 20.24 73 VAL B C 1
ATOM 1561 O O . VAL B 1 73 ? 122.481 152.051 85.353 1.00 22.48 73 VAL B O 1
ATOM 1565 N N . ASP B 1 74 ? 121.226 153.492 86.610 1.00 22.42 74 ASP B N 1
ATOM 1566 C CA . ASP B 1 74 ? 121.849 153.027 87.849 1.00 22.15 74 ASP B CA 1
ATOM 1567 C C . ASP B 1 74 ? 121.621 151.525 88.023 1.00 24.87 74 ASP B C 1
ATOM 1568 O O . ASP B 1 74 ? 122.501 150.798 88.484 1.00 23.26 74 ASP B O 1
ATOM 1573 N N . GLU B 1 75 ? 120.393 151.078 87.745 1.00 20.89 75 GLU B N 1
ATOM 1574 C CA . GLU B 1 75 ? 120.061 149.665 87.880 1.00 20.85 75 GLU B CA 1
ATOM 1575 C C . GLU B 1 75 ? 120.928 148.816 86.950 1.00 21.41 75 GLU B C 1
ATOM 1576 O O . GLU B 1 75 ? 121.486 147.791 87.367 1.00 22.58 75 GLU B O 1
ATOM 1582 N N . LEU B 1 76 ? 121.038 149.244 85.703 1.00 19.49 76 LEU B N 1
ATOM 1583 C CA . LEU B 1 76 ? 121.812 148.472 84.762 1.00 18.63 76 LEU B CA 1
ATOM 1584 C C . LEU B 1 76 ? 123.275 148.522 85.115 1.00 20.15 76 LEU B C 1
ATOM 1585 O O . LEU B 1 76 ? 123.994 147.508 84.916 1.00 19.18 76 LEU B O 1
ATOM 1590 N N . GLU B 1 77 ? 123.735 149.656 85.639 1.00 19.56 77 GLU B N 1
ATOM 1591 C CA A GLU B 1 77 ? 125.125 149.865 86.045 0.48 21.92 77 GLU B CA 1
ATOM 1592 C CA B GLU B 1 77 ? 125.156 149.779 85.960 0.52 21.75 77 GLU B CA 1
ATOM 1593 C C . GLU B 1 77 ? 125.503 148.891 87.172 1.00 21.77 77 GLU B C 1
ATOM 1594 O O . GLU B 1 77 ? 126.561 148.253 87.186 1.00 23.83 77 GLU B O 1
ATOM 1605 N N . GLU B 1 78 ? 124.618 148.811 88.152 1.00 21.06 78 GLU B N 1
ATOM 1606 C CA . GLU B 1 78 ? 124.882 147.975 89.312 1.00 22.11 78 GLU B CA 1
ATOM 1607 C C . GLU B 1 78 ? 124.986 146.510 88.928 1.00 25.22 78 GLU B C 1
ATOM 1608 O O . GLU B 1 78 ? 125.692 145.756 89.622 1.00 25.65 78 GLU B O 1
ATOM 1614 N N . ARG B 1 79 ? 124.305 146.109 87.843 1.00 24.39 79 ARG B N 1
ATOM 1615 C CA . ARG B 1 79 ? 124.411 144.740 87.360 1.00 24.91 79 ARG B CA 1
ATOM 1616 C C . ARG B 1 79 ? 125.542 144.534 86.389 1.00 26.06 79 ARG B C 1
ATOM 1617 O O . ARG B 1 79 ? 125.715 143.420 85.877 1.00 28.38 79 ARG B O 1
ATOM 1625 N N . GLY B 1 80 ? 126.306 145.588 86.097 1.00 21.34 80 GLY B N 1
ATOM 1626 C CA . GLY B 1 80 ? 127.442 145.417 85.200 1.00 20.63 80 GLY B CA 1
ATOM 1627 C C . GLY B 1 80 ? 127.038 145.298 83.718 1.00 21.24 80 GLY B C 1
ATOM 1628 O O . GLY B 1 80 ? 127.797 144.797 82.887 1.00 23.96 80 GLY B O 1
ATOM 1629 N N . LEU B 1 81 ? 125.874 145.813 83.402 1.00 20.63 81 LEU B N 1
ATOM 1630 C CA . LEU B 1 81 ? 125.342 145.677 82.047 1.00 19.70 81 LEU B CA 1
ATOM 1631 C C . LEU B 1 81 ? 125.625 146.921 81.198 1.00 20.87 81 LEU B C 1
ATOM 1632 O O . LEU B 1 81 ? 125.658 146.845 79.978 1.00 19.83 81 LEU B O 1
ATOM 1637 N N . VAL B 1 82 ? 125.741 148.086 81.849 1.00 18.85 82 VAL B N 1
ATOM 1638 C CA . VAL B 1 82 ? 126.182 149.300 81.133 1.00 18.03 82 VAL B CA 1
ATOM 1639 C C . VAL B 1 82 ? 127.169 150.005 82.012 1.00 16.27 82 VAL B C 1
ATOM 1640 O O . VAL B 1 82 ? 127.249 149.730 83.227 1.00 20.38 82 VAL B O 1
ATOM 1644 N N . VAL B 1 83 ? 127.929 150.919 81.412 1.00 18.92 83 VAL B N 1
ATOM 1645 C CA A VAL B 1 83 ? 128.864 151.755 82.130 0.78 20.14 83 VAL B CA 1
ATOM 1646 C CA B VAL B 1 83 ? 128.795 151.786 82.195 0.22 19.51 83 VAL B CA 1
ATOM 1647 C C . VAL B 1 83 ? 128.612 153.198 81.706 1.00 19.52 83 VAL B C 1
ATOM 1648 O O . VAL B 1 83 ? 128.347 153.454 80.539 1.00 23.25 83 VAL B O 1
ATOM 1655 N N . ARG B 1 84 ? 128.685 154.122 82.640 1.00 22.71 84 ARG B N 1
ATOM 1656 C CA . ARG B 1 84 ? 128.681 155.526 82.256 1.00 23.87 84 ARG B CA 1
ATOM 1657 C C . ARG B 1 84 ? 130.080 155.909 81.829 1.00 28.85 84 ARG B C 1
ATOM 1658 O O . ARG B 1 84 ? 131.041 155.846 82.649 1.00 30.08 84 ARG B O 1
ATOM 1666 N N . THR B 1 85 ? 130.222 156.304 80.574 1.00 24.96 85 THR B N 1
ATOM 1667 C CA . THR B 1 85 ? 131.520 156.647 80.032 1.00 24.42 85 THR B CA 1
ATOM 1668 C C . THR B 1 85 ? 131.483 158.007 79.371 1.00 25.26 85 THR B C 1
ATOM 1669 O O . THR B 1 85 ? 130.462 158.727 79.474 1.00 28.41 85 THR B O 1
ATOM 1673 N N . LEU B 1 86 ? 132.580 158.397 78.739 1.00 27.52 86 LEU B N 1
ATOM 1674 C CA . LEU B 1 86 ? 132.625 159.705 78.077 1.00 26.72 86 LEU B CA 1
ATOM 1675 C C . LEU B 1 86 ? 132.881 159.380 76.646 1.00 27.27 86 LEU B C 1
ATOM 1676 O O . LEU B 1 86 ? 133.687 158.507 76.358 1.00 33.87 86 LEU B O 1
ATOM 1681 N N . ASP B 1 87 ? 132.124 160.020 75.754 1.00 28.18 87 ASP B N 1
ATOM 1682 C CA . ASP B 1 87 ? 132.321 159.902 74.326 1.00 28.31 87 ASP B CA 1
ATOM 1683 C C . ASP B 1 87 ? 133.785 160.177 73.999 1.00 45.07 87 ASP B C 1
ATOM 1684 O O . ASP B 1 87 ? 134.280 161.258 74.265 1.00 37.64 87 ASP B O 1
ATOM 1689 N N . PRO B 1 88 ? 134.484 159.179 73.432 1.00 36.46 88 PRO B N 1
ATOM 1690 C CA . PRO B 1 88 ? 135.864 159.440 73.001 1.00 47.03 88 PRO B CA 1
ATOM 1691 C C . PRO B 1 88 ? 135.949 160.597 71.966 1.00 59.96 88 PRO B C 1
ATOM 1692 O O . PRO B 1 88 ? 137.010 161.222 71.812 1.00 40.00 88 PRO B O 1
ATOM 1696 N N . SER B 1 89 ? 134.847 160.897 71.271 1.00 43.63 89 SER B N 1
ATOM 1697 C CA . SER B 1 89 ? 134.898 161.997 70.283 1.00 51.68 89 SER B CA 1
ATOM 1698 C C . SER B 1 89 ? 134.485 163.362 70.835 1.00 60.13 89 SER B C 1
ATOM 1699 O O . SER B 1 89 ? 134.579 164.375 70.131 1.00 61.72 89 SER B O 1
ATOM 1702 N N . ASP B 1 90 ? 134.037 163.391 72.087 1.00 45.07 90 ASP B N 1
ATOM 1703 C CA . ASP B 1 90 ? 133.674 164.630 72.765 1.00 36.52 90 ASP B CA 1
ATOM 1704 C C . ASP B 1 90 ? 133.538 164.320 74.243 1.00 41.28 90 ASP B C 1
ATOM 1705 O O . ASP B 1 90 ? 132.509 163.813 74.655 1.00 34.12 90 ASP B O 1
ATOM 1710 N N . ARG B 1 91 ? 134.539 164.664 75.056 1.00 35.75 91 ARG B N 1
ATOM 1711 C CA . ARG B 1 91 ? 134.463 164.189 76.435 1.00 34.24 91 ARG B CA 1
ATOM 1712 C C . ARG B 1 91 ? 133.399 164.900 77.259 1.00 32.03 91 ARG B C 1
ATOM 1713 O O . ARG B 1 91 ? 133.130 164.505 78.395 1.00 41.77 91 ARG B O 1
ATOM 1721 N N . ARG B 1 92 ? 132.765 165.919 76.689 1.00 34.64 92 ARG B N 1
ATOM 1722 C CA A ARG B 1 92 ? 131.651 166.566 77.365 0.51 34.89 92 ARG B CA 1
ATOM 1723 C CA B ARG B 1 92 ? 131.641 166.562 77.354 0.49 34.95 92 ARG B CA 1
ATOM 1724 C C . ARG B 1 92 ? 130.345 165.795 77.129 1.00 30.43 92 ARG B C 1
ATOM 1725 O O . ARG B 1 92 ? 129.352 166.038 77.801 1.00 31.10 92 ARG B O 1
ATOM 1740 N N . ASN B 1 93 ? 130.365 164.851 76.187 1.00 30.15 93 ASN B N 1
ATOM 1741 C CA . ASN B 1 93 ? 129.191 164.057 75.835 1.00 30.09 93 ASN B CA 1
ATOM 1742 C C . ASN B 1 93 ? 129.220 162.765 76.652 1.00 25.06 93 ASN B C 1
ATOM 1743 O O . ASN B 1 93 ? 129.966 161.842 76.346 1.00 28.80 93 ASN B O 1
ATOM 1748 N N . LYS B 1 94 ? 128.381 162.678 77.670 1.00 28.31 94 LYS B N 1
ATOM 1749 C CA . LYS B 1 94 ? 128.344 161.497 78.494 1.00 24.61 94 LYS B CA 1
ATOM 1750 C C . LYS B 1 94 ? 127.532 160.424 77.783 1.00 30.62 94 LYS B C 1
ATOM 1751 O O . LYS B 1 94 ? 126.450 160.734 77.231 1.00 30.75 94 LYS B O 1
ATOM 1757 N N . LEU B 1 95 ? 128.071 159.207 77.741 1.00 24.78 95 LEU B N 1
ATOM 1758 C CA . LEU B 1 95 ? 127.376 158.099 77.088 1.00 23.23 95 LEU B CA 1
ATOM 1759 C C . LEU B 1 95 ? 127.095 156.966 78.039 1.00 27.53 95 LEU B C 1
ATOM 1760 O O . LEU B 1 95 ? 127.841 156.706 79.003 1.00 23.47 95 LEU B O 1
ATOM 1765 N N . ILE B 1 96 ? 125.989 156.284 77.787 1.00 22.25 96 ILE B N 1
ATOM 1766 C CA . ILE B 1 96 ? 125.643 155.038 78.454 1.00 20.33 96 ILE B CA 1
ATOM 1767 C C . ILE B 1 96 ? 126.060 153.909 77.523 1.00 21.40 96 ILE B C 1
ATOM 1768 O O . ILE B 1 96 ? 125.517 153.779 76.424 1.00 20.90 96 ILE B O 1
ATOM 1773 N N . ALA B 1 97 ? 127.111 153.197 77.905 1.00 21.06 97 ALA B N 1
ATOM 1774 C CA . ALA B 1 97 ? 127.680 152.161 77.019 1.00 20.66 97 ALA B CA 1
ATOM 1775 C C . ALA B 1 97 ? 127.436 150.768 77.532 1.00 18.00 97 ALA B C 1
ATOM 1776 O O . ALA B 1 97 ? 127.698 150.456 78.688 1.00 20.06 97 ALA B O 1
ATOM 1778 N N . ALA B 1 98 ? 126.998 149.892 76.641 1.00 20.85 98 ALA B N 1
ATOM 1779 C CA . ALA B 1 98 ? 126.821 148.526 77.038 1.00 20.02 98 ALA B CA 1
ATOM 1780 C C . ALA B 1 98 ? 128.115 147.798 77.237 1.00 22.63 98 ALA B C 1
ATOM 1781 O O . ALA B 1 98 ? 129.101 148.013 76.526 1.00 23.95 98 ALA B O 1
ATOM 1783 N N . THR B 1 99 ? 128.138 146.906 78.230 1.00 20.83 99 THR B N 1
ATOM 1784 C CA . THR B 1 99 ? 129.295 146.048 78.422 1.00 21.66 99 THR B CA 1
ATOM 1785 C C . THR B 1 99 ? 129.162 144.764 77.635 1.00 21.68 99 THR B C 1
ATOM 1786 O O . THR B 1 99 ? 128.088 144.517 77.098 1.00 20.27 99 THR B O 1
ATOM 1790 N N . GLU B 1 100 ? 130.209 143.948 77.589 1.00 22.11 100 GLU B N 1
ATOM 1791 C CA . GLU B 1 100 ? 130.067 142.619 76.987 1.00 27.40 100 GLU B CA 1
ATOM 1792 C C . GLU B 1 100 ? 128.913 141.823 77.603 1.00 24.43 100 GLU B C 1
ATOM 1793 O O . GLU B 1 100 ? 128.097 141.192 76.898 1.00 23.89 100 GLU B O 1
ATOM 1799 N N . GLU B 1 101 ? 128.789 141.870 78.926 1.00 22.68 101 GLU B N 1
ATOM 1800 C CA . GLU B 1 101 ? 127.697 141.149 79.595 1.00 23.55 101 GLU B CA 1
ATOM 1801 C C . GLU B 1 101 ? 126.315 141.749 79.272 1.00 22.08 101 GLU B C 1
ATOM 1802 O O . GLU B 1 101 ? 125.321 141.036 79.031 1.00 19.88 101 GLU B O 1
ATOM 1808 N N . GLY B 1 102 ? 126.269 143.072 79.187 1.00 20.77 102 GLY B N 1
ATOM 1809 C CA . GLY B 1 102 ? 125.056 143.742 78.735 1.00 17.56 102 GLY B CA 1
ATOM 1810 C C . GLY B 1 102 ? 124.644 143.339 77.308 1.00 18.36 102 GLY B C 1
ATOM 1811 O O . GLY B 1 102 ? 123.461 143.151 77.049 1.00 18.87 102 GLY B O 1
ATOM 1812 N N . ARG B 1 103 ? 125.606 143.195 76.422 1.00 19.14 103 ARG B N 1
ATOM 1813 C CA . ARG B 1 103 ? 125.257 142.805 75.046 1.00 18.73 103 ARG B CA 1
ATOM 1814 C C . ARG B 1 103 ? 124.753 141.377 75.043 1.00 19.96 103 ARG B C 1
ATOM 1815 O O . ARG B 1 103 ? 123.792 141.040 74.300 1.00 20.80 103 ARG B O 1
ATOM 1823 N N . ARG B 1 104 ? 125.370 140.519 75.852 1.00 22.53 104 ARG B N 1
ATOM 1824 C CA . ARG B 1 104 ? 124.928 139.119 75.871 1.00 21.49 104 ARG B CA 1
ATOM 1825 C C . ARG B 1 104 ? 123.491 139.023 76.436 1.00 20.97 104 ARG B C 1
ATOM 1826 O O . ARG B 1 104 ? 122.635 138.288 75.903 1.00 22.69 104 ARG B O 1
ATOM 1834 N N . LEU B 1 105 ? 123.190 139.790 77.481 1.00 19.91 105 LEU B N 1
ATOM 1835 C CA . LEU B 1 105 ? 121.851 139.772 78.064 1.00 19.01 105 LEU B CA 1
ATOM 1836 C C . LEU B 1 105 ? 120.858 140.397 77.113 1.00 17.74 105 LEU B C 1
ATOM 1837 O O . LEU B 1 105 ? 119.715 139.940 76.997 1.00 19.66 105 LEU B O 1
ATOM 1842 N N . ARG B 1 106 ? 121.307 141.420 76.399 1.00 18.25 106 ARG B N 1
ATOM 1843 C CA . ARG B 1 106 ? 120.400 142.082 75.479 1.00 18.06 106 ARG B CA 1
ATOM 1844 C C . ARG B 1 106 ? 120.024 141.129 74.352 1.00 19.47 106 ARG B C 1
ATOM 1845 O O . ARG B 1 106 ? 118.875 141.108 73.909 1.00 20.96 106 ARG B O 1
ATOM 1853 N N . ASP B 1 107 ? 120.933 140.253 73.933 1.00 19.08 107 ASP B N 1
ATOM 1854 C CA . ASP B 1 107 ? 120.602 139.293 72.887 1.00 21.33 107 ASP B CA 1
ATOM 1855 C C . ASP B 1 107 ? 119.570 138.276 73.422 1.00 19.55 107 ASP B C 1
ATOM 1856 O O . ASP B 1 107 ? 118.641 137.908 72.702 1.00 22.18 107 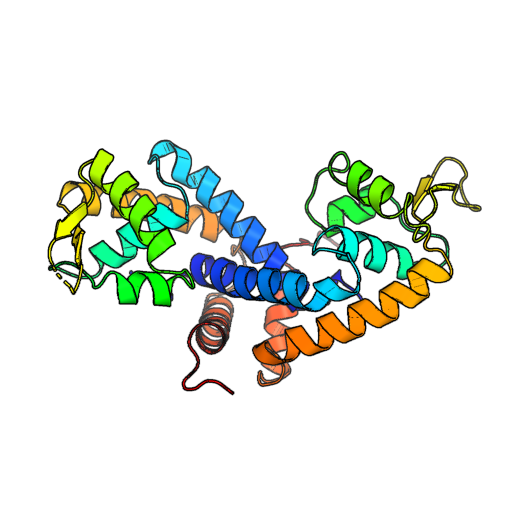ASP B O 1
ATOM 1861 N N . ASP B 1 108 ? 119.779 137.803 74.638 1.00 19.07 108 ASP B N 1
ATOM 1862 C CA . ASP B 1 108 ? 118.847 136.859 75.281 1.00 18.17 108 ASP B CA 1
ATOM 1863 C C . ASP B 1 108 ? 117.472 137.507 75.458 1.00 19.08 108 ASP B C 1
ATOM 1864 O O . ASP B 1 108 ? 116.429 136.944 75.114 1.00 18.15 108 ASP B O 1
ATOM 1869 N N . ALA B 1 109 ? 117.485 138.739 75.955 1.00 20.37 109 ALA B N 1
ATOM 1870 C CA . ALA B 1 109 ? 116.246 139.404 76.246 1.00 19.14 109 ALA B CA 1
ATOM 1871 C C . ALA B 1 109 ? 115.440 139.754 74.991 1.00 17.98 109 ALA B C 1
ATOM 1872 O O . ALA B 1 109 ? 114.200 139.636 74.985 1.00 19.30 109 ALA B O 1
ATOM 1874 N N . LYS B 1 110 ? 116.151 140.177 73.923 1.00 18.27 110 LYS B N 1
ATOM 1875 C CA . LYS B 1 110 ? 115.438 140.537 72.724 1.00 18.43 110 LYS B CA 1
ATOM 1876 C C . LYS B 1 110 ? 114.842 139.280 72.058 1.00 17.20 110 LYS B C 1
ATOM 1877 O O . LYS B 1 110 ? 113.786 139.372 71.470 1.00 19.28 110 LYS B O 1
ATOM 1883 N N . ALA B 1 111 ? 115.531 138.150 72.184 1.00 18.12 111 ALA B N 1
ATOM 1884 C CA . ALA B 1 111 ? 114.966 136.900 71.639 1.00 19.71 111 ALA B CA 1
ATOM 1885 C C . ALA B 1 111 ? 113.624 136.604 72.369 1.00 18.76 111 ALA B C 1
ATOM 1886 O O . ALA B 1 111 ? 112.618 136.237 71.720 1.00 18.26 111 ALA B O 1
ATOM 1888 N N . ARG B 1 112 ? 113.615 136.713 73.691 1.00 16.92 112 ARG B N 1
ATOM 1889 C CA . ARG B 1 112 ? 112.363 136.531 74.460 1.00 17.93 112 ARG B CA 1
ATOM 1890 C C . ARG B 1 112 ? 111.278 137.495 74.100 1.00 20.27 112 ARG B C 1
ATOM 1891 O O . ARG B 1 112 ? 110.126 137.093 73.863 1.00 18.60 112 ARG B O 1
ATOM 1899 N N . VAL B 1 113 ? 111.642 138.767 73.990 1.00 19.03 113 VAL B N 1
ATOM 1900 C CA . VAL B 1 113 ? 110.658 139.785 73.667 1.00 20.45 113 VAL B CA 1
ATOM 1901 C C . VAL B 1 113 ? 110.140 139.648 72.215 1.00 19.26 113 VAL B C 1
ATOM 1902 O O . VAL B 1 113 ? 108.925 139.681 72.018 1.00 20.38 113 VAL B O 1
ATOM 1906 N N . ASP B 1 114 ? 111.029 139.329 71.274 1.00 19.32 114 ASP B N 1
ATOM 1907 C CA . ASP B 1 114 ? 110.604 139.071 69.897 1.00 20.20 114 ASP B CA 1
ATOM 1908 C C . ASP B 1 114 ? 109.525 137.940 69.862 1.00 19.30 114 ASP B C 1
ATOM 1909 O O . ASP B 1 114 ? 108.490 138.015 69.189 1.00 23.05 114 ASP B O 1
ATOM 1914 N N . ALA B 1 115 ? 109.799 136.863 70.596 1.00 18.34 115 ALA B N 1
ATOM 1915 C CA . ALA B 1 115 ? 108.887 135.724 70.538 1.00 17.90 115 ALA B CA 1
ATOM 1916 C C . ALA B 1 115 ? 107.580 136.060 71.190 1.00 20.10 115 ALA B C 1
ATOM 1917 O O . ALA B 1 115 ? 106.504 135.575 70.682 1.00 24.56 115 ALA B O 1
ATOM 1919 N N . ALA B 1 116 ? 107.661 136.838 72.283 1.00 19.65 116 ALA B N 1
ATOM 1920 C CA . ALA B 1 116 ? 106.484 137.267 72.989 1.00 22.57 116 ALA B CA 1
ATOM 1921 C C . ALA B 1 116 ? 105.649 138.190 72.083 1.00 26.06 116 ALA B C 1
ATOM 1922 O O . ALA B 1 116 ? 104.443 138.074 72.121 1.00 29.57 116 ALA B O 1
ATOM 1924 N N . HIS B 1 117 ? 106.277 139.029 71.274 1.00 26.61 117 HIS B N 1
ATOM 1925 C CA . HIS B 1 117 ? 105.510 139.903 70.344 1.00 26.62 117 HIS B CA 1
ATOM 1926 C C . HIS B 1 117 ? 104.803 139.063 69.297 1.00 36.54 117 HIS B C 1
ATOM 1927 O O . HIS B 1 117 ? 103.724 139.454 68.781 1.00 25.66 117 HIS B O 1
ATOM 1934 N N . GLY B 1 118 ? 105.328 137.886 68.956 1.00 32.50 118 GLY B N 1
ATOM 1935 C CA . GLY B 1 118 ? 104.799 137.157 67.809 1.00 35.06 118 GLY B CA 1
ATOM 1936 C C . GLY B 1 118 ? 103.372 136.705 67.906 1.00 36.68 118 GLY B C 1
ATOM 1937 O O . GLY B 1 118 ? 102.632 136.717 66.934 1.00 35.39 118 GLY B O 1
ATOM 1938 N N . ARG B 1 119 ? 102.965 136.390 69.129 1.00 36.74 119 ARG B N 1
ATOM 1939 C CA . ARG B 1 119 ?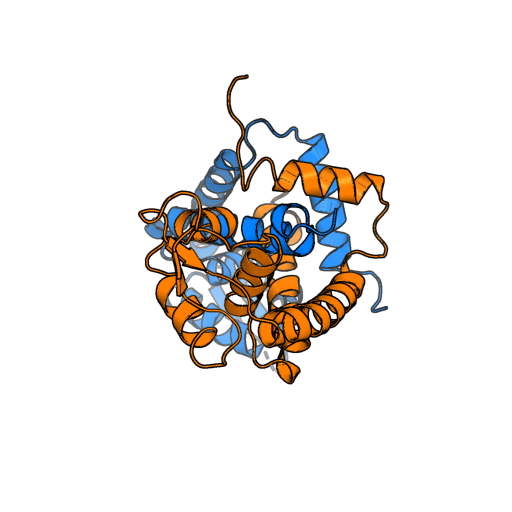 101.601 136.025 69.461 1.00 43.54 119 ARG B CA 1
ATOM 1940 C C . ARG B 1 119 ? 100.622 137.089 68.954 1.00 41.60 119 ARG B C 1
ATOM 1941 O O . ARG B 1 119 ? 99.479 136.765 68.630 1.00 46.35 119 ARG B O 1
ATOM 1949 N N . TYR B 1 120 ? 101.043 138.357 68.995 1.00 25.72 120 TYR B N 1
ATOM 1950 C CA . TYR B 1 120 ? 100.143 139.402 68.582 1.00 26.64 120 TYR B CA 1
ATOM 1951 C C . TYR B 1 120 ? 100.293 139.831 67.141 1.00 25.14 120 TYR B C 1
ATOM 1952 O O . TYR B 1 120 ? 99.297 140.251 66.538 1.00 29.16 120 TYR B O 1
ATOM 1961 N N . PHE B 1 121 ? 101.514 139.774 66.614 1.00 22.45 121 PHE B N 1
ATOM 1962 C CA . PHE B 1 121 ? 101.796 140.442 65.319 1.00 23.21 121 PHE B CA 1
ATOM 1963 C C . PHE B 1 121 ? 102.148 139.526 64.179 1.00 28.97 121 PHE B C 1
ATOM 1964 O O . PHE B 1 121 ? 102.074 139.956 63.026 1.00 25.37 121 PHE B O 1
ATOM 1972 N N . GLU B 1 122 ? 102.521 138.275 64.463 1.00 25.89 122 GLU B N 1
ATOM 1973 C CA . GLU B 1 122 ? 102.988 137.410 63.382 1.00 28.31 122 GLU B CA 1
ATOM 1974 C C . GLU B 1 122 ? 101.927 137.234 62.300 1.00 27.97 122 GLU B C 1
ATOM 1975 O O . GLU B 1 122 ? 102.251 137.190 61.113 1.00 34.60 122 GLU B O 1
ATOM 1981 N N . GLY B 1 123 ? 100.669 137.125 62.700 1.00 27.14 123 GLY B N 1
ATOM 1982 C CA . GLY B 1 123 ? 99.613 136.840 61.743 1.00 33.41 123 GLY B CA 1
ATOM 1983 C C . GLY B 1 123 ? 99.087 138.025 60.963 1.00 40.71 123 GLY B C 1
ATOM 1984 O O . GLY B 1 123 ? 98.202 137.872 60.132 1.00 36.78 123 GLY B O 1
ATOM 1985 N N . ILE B 1 124 ? 99.632 139.193 61.209 1.00 27.82 124 ILE B N 1
ATOM 1986 C CA . ILE B 1 124 ? 99.111 140.379 60.505 1.00 28.34 124 ILE B CA 1
ATOM 1987 C C . ILE B 1 124 ? 99.815 140.539 59.151 1.00 23.58 124 ILE B C 1
ATOM 1988 O O . ILE B 1 124 ? 101.021 140.415 59.087 1.00 27.25 124 ILE B O 1
ATOM 1993 N N . PRO B 1 125 ? 99.056 140.864 58.087 1.00 26.90 125 PRO B N 1
ATOM 1994 C CA . PRO B 1 125 ? 99.738 141.037 56.793 1.00 24.93 125 PRO B CA 1
ATOM 1995 C C . PRO B 1 125 ? 100.829 142.108 56.866 1.00 25.52 125 PRO B C 1
ATOM 1996 O O . PRO B 1 125 ? 100.625 143.148 57.530 1.00 23.75 125 PRO B O 1
ATOM 2000 N N . ASP B 1 126 ? 101.935 141.886 56.137 1.00 26.04 126 ASP B N 1
ATOM 2001 C CA . ASP B 1 126 ? 103.093 142.774 56.225 1.00 23.65 126 ASP B CA 1
ATOM 2002 C C . ASP B 1 126 ? 102.677 144.185 55.824 1.00 24.76 126 ASP B C 1
ATOM 2003 O O . ASP B 1 126 ? 103.133 145.152 56.430 1.00 23.68 126 ASP B O 1
ATOM 2008 N N . THR B 1 127 ? 101.822 144.310 54.822 1.00 23.24 127 THR B N 1
ATOM 2009 C CA . THR B 1 127 ? 101.473 145.652 54.380 1.00 22.29 127 THR B CA 1
ATOM 2010 C C . THR B 1 127 ? 100.659 146.436 55.421 1.00 21.22 127 THR B C 1
ATOM 2011 O O . THR B 1 127 ? 100.714 147.676 55.539 1.00 22.64 127 THR B O 1
ATOM 2015 N N . VAL B 1 128 ? 99.885 145.704 56.213 1.00 21.18 128 VAL B N 1
ATOM 2016 C CA . VAL B 1 128 ? 99.164 146.282 57.343 1.00 20.24 128 VAL B CA 1
ATOM 2017 C C . VAL B 1 128 ? 100.073 146.684 58.493 1.00 23.36 128 VAL B C 1
ATOM 2018 O O . VAL B 1 128 ? 99.897 147.778 59.058 1.00 23.61 128 VAL B O 1
ATOM 2022 N N . VAL B 1 129 ? 101.008 145.806 58.847 1.00 22.92 129 VAL B N 1
ATOM 2023 C CA . VAL B 1 129 ? 102.021 146.144 59.861 1.00 21.92 129 VAL B CA 1
ATOM 2024 C C . VAL B 1 129 ? 102.817 147.350 59.445 1.00 23.68 129 VAL B C 1
ATOM 2025 O O . VAL B 1 129 ? 103.094 148.221 60.270 1.00 23.31 129 VAL B O 1
ATOM 2029 N N . ASN B 1 130 ? 103.218 147.406 58.186 1.00 21.10 130 ASN B N 1
ATOM 2030 C CA . ASN B 1 130 ? 104.065 148.473 57.748 1.00 20.77 130 ASN B CA 1
ATOM 2031 C C . ASN B 1 130 ? 103.318 149.789 57.896 1.00 22.82 130 ASN B C 1
ATOM 2032 O O . ASN B 1 130 ? 103.893 150.830 58.248 1.00 22.81 130 ASN B O 1
ATOM 2037 N N . GLN B 1 131 ? 102.038 149.789 57.494 1.00 18.56 131 GLN B N 1
ATOM 2038 C CA . GLN B 1 131 ? 101.278 151.031 57.660 1.00 18.01 131 GLN B CA 1
ATOM 2039 C C . GLN B 1 131 ? 101.079 151.413 59.114 1.00 20.91 131 GLN B C 1
ATOM 2040 O O . GLN B 1 131 ? 101.204 152.605 59.451 1.00 19.35 131 GLN B O 1
ATOM 2046 N N . MET B 1 132 ? 100.810 150.445 59.971 1.00 19.21 132 MET B N 1
ATOM 2047 C CA . MET B 1 132 ? 100.684 150.753 61.401 1.00 19.97 132 MET B CA 1
ATOM 2048 C C . MET B 1 132 ? 102.010 151.336 61.943 1.00 20.35 132 MET B C 1
ATOM 2049 O O . MET B 1 132 ? 101.995 152.329 62.681 1.00 19.43 132 MET B O 1
ATOM 2054 N N . ARG B 1 133 ? 103.126 150.687 61.595 1.00 19.80 133 ARG B N 1
ATOM 2055 C CA . ARG B 1 133 ? 104.442 151.152 62.082 1.00 20.53 133 ARG B CA 1
ATOM 2056 C C . ARG B 1 133 ? 104.650 152.600 61.735 1.00 23.44 133 ARG B C 1
ATOM 2057 O O . ARG B 1 133 ? 104.991 153.446 62.579 1.00 21.05 133 ARG B O 1
ATOM 2065 N N . ASP B 1 134 ? 104.476 152.934 60.465 1.00 21.75 134 ASP B N 1
ATOM 2066 C CA . ASP B 1 134 ? 104.780 154.263 60.010 1.00 22.65 134 ASP B CA 1
ATOM 2067 C C . ASP B 1 134 ? 103.815 155.261 60.635 1.00 21.20 134 ASP B C 1
ATOM 2068 O O . ASP B 1 134 ? 104.233 156.354 60.981 1.00 22.32 134 ASP B O 1
ATOM 2073 N N . THR B 1 135 ? 102.535 154.890 60.792 1.00 20.41 135 THR B N 1
ATOM 2074 C CA . THR B 1 135 ? 101.566 155.795 61.395 1.00 17.10 135 THR B CA 1
ATOM 2075 C C . THR B 1 135 ? 101.929 156.044 62.871 1.00 18.62 135 THR B C 1
ATOM 2076 O O . THR B 1 135 ? 101.920 157.217 63.335 1.00 20.29 135 THR B O 1
ATOM 2080 N N . LEU B 1 136 ? 102.274 154.979 63.600 1.00 19.19 136 LEU B N 1
ATOM 2081 C CA . LEU B 1 136 ? 102.618 155.132 65.028 1.00 19.47 136 LEU B CA 1
ATOM 2082 C C . LEU B 1 136 ? 103.910 155.960 65.136 1.00 20.51 136 LEU B C 1
ATOM 2083 O O . LEU B 1 136 ? 104.031 156.793 66.042 1.00 21.04 136 LEU B O 1
ATOM 2088 N N . GLN B 1 137 ? 104.862 155.762 64.228 1.00 20.08 137 GLN B N 1
ATOM 2089 C CA . GLN B 1 137 ? 106.052 156.626 64.278 1.00 21.21 137 GLN B CA 1
ATOM 2090 C C . GLN B 1 137 ? 105.721 158.082 64.067 1.00 24.23 137 GLN B C 1
ATOM 2091 O O . GLN B 1 137 ? 106.342 158.962 64.708 1.00 25.56 137 GLN B O 1
ATOM 2097 N N . SER B 1 138 ? 104.766 158.393 63.178 1.00 23.98 138 SER B N 1
ATOM 2098 C CA A SER B 1 138 ? 104.453 159.791 62.932 0.65 23.70 138 SER B CA 1
ATOM 2099 C CA B SER B 1 138 ? 104.362 159.771 62.910 0.35 23.46 138 SER B CA 1
ATOM 2100 C C . SER B 1 138 ? 103.787 160.443 64.144 1.00 26.66 138 SER B C 1
ATOM 2101 O O . SER B 1 138 ? 103.863 161.656 64.310 1.00 30.30 138 SER B O 1
ATOM 2106 N N . ILE B 1 139 ? 103.161 159.647 64.997 1.00 23.01 139 ILE B N 1
ATOM 2107 C CA . ILE B 1 139 ? 102.562 160.138 66.227 1.00 24.28 139 ILE B CA 1
ATOM 2108 C C . ILE B 1 139 ? 103.601 160.241 67.354 1.00 25.93 139 ILE B C 1
ATOM 2109 O O . ILE B 1 139 ? 103.711 161.297 68.012 1.00 28.20 139 ILE B O 1
ATOM 2114 N N . ALA B 1 140 ? 104.394 159.193 67.566 1.00 22.64 140 ALA B N 1
ATOM 2115 C CA . ALA B 1 140 ? 105.374 159.233 68.660 1.00 23.80 140 ALA B CA 1
ATOM 2116 C C . ALA B 1 140 ? 106.537 160.195 68.366 1.00 25.09 140 ALA B C 1
ATOM 2117 O O . ALA B 1 140 ? 107.092 160.813 69.307 1.00 28.86 140 ALA B O 1
ATOM 2119 N N . PHE B 1 141 ? 106.951 160.241 67.096 1.00 24.75 141 PHE B N 1
ATOM 2120 C CA . PHE B 1 141 ? 108.176 160.937 66.673 1.00 25.33 141 PHE B CA 1
ATOM 2121 C C . PHE B 1 141 ? 107.893 161.791 65.446 1.00 27.39 141 PHE B C 1
ATOM 2122 O O . PHE B 1 141 ? 108.346 161.472 64.345 1.00 28.73 141 PHE B O 1
ATOM 2130 N N . PRO B 1 142 ? 107.161 162.896 65.626 1.00 30.50 142 PRO B N 1
ATOM 2131 C CA . PRO B 1 142 ? 106.751 163.817 64.557 1.00 36.60 142 PRO B CA 1
ATOM 2132 C C . PRO B 1 142 ? 107.975 164.323 63.784 1.00 38.70 142 PRO B C 1
ATOM 2133 O O . PRO B 1 142 ? 109.063 164.460 64.361 1.00 43.25 142 PRO B O 1
ATOM 2137 N N . THR B 1 143 ? 107.811 164.504 62.480 1.00 37.86 143 THR B N 1
ATOM 2138 C CA . THR B 1 143 ? 108.908 164.985 61.662 1.00 47.13 143 THR B CA 1
ATOM 2139 C C . THR B 1 143 ? 108.664 166.431 61.358 1.00 45.67 143 THR B C 1
ATOM 2140 O O . THR B 1 143 ? 107.580 166.958 61.618 1.00 34.78 143 THR B O 1
ATOM 2144 N N . PHE B 1 144 ? 109.697 167.078 60.829 1.00 50.97 144 PHE B N 1
ATOM 2145 C CA . PHE B 1 144 ? 109.645 168.503 60.547 1.00 57.30 144 PHE B CA 1
ATOM 2146 C C . PHE B 1 144 ? 109.932 168.755 59.080 1.00 59.59 144 PHE B C 1
ATOM 2147 O O . PHE B 1 144 ? 110.143 167.803 58.322 1.00 50.67 144 PHE B O 1
ATOM 2155 N N . VAL B 1 145 ? 109.905 170.030 58.687 1.00 59.17 145 VAL B N 1
ATOM 2156 C CA . VAL B 1 145 ? 110.213 170.509 57.341 1.00 66.86 145 VAL B CA 1
ATOM 2157 C C . VAL B 1 145 ? 111.594 170.026 56.876 1.00 65.09 145 VAL B C 1
ATOM 2158 O O . VAL B 1 145 ? 112.525 169.906 57.671 1.00 65.01 145 VAL B O 1
ATOM 2162 N N . GLU B 1 146 ? 111.735 169.657 55.608 1.00 71.35 146 GLU B N 1
ATOM 2163 C CA . GLU B 1 146 ? 113.047 169.334 55.058 1.00 91.12 146 GLU B CA 1
ATOM 2164 C C . GLU B 1 146 ? 113.909 170.602 54.937 1.00 88.56 146 GLU B C 1
ATOM 2165 O O . GLU B 1 146 ? 115.139 170.541 55.023 1.00 87.82 146 GLU B O 1
#

Foldseek 3Di:
DPDLVPDVVSVVVVVVVLLQVLLQVLCVVLVDHVLLLQLLVVQLVDQAFAWLCVSCLLVVHDSVVVVVSLVVCVVVPQWDWDEVIITIHGDPVVNVSNVVSVVSSVVSVCVVCPVPDPVVVVVVVVVVCCVSPPPDDD/DPDLVPPVVSVCVVVVVVLQVLLQVLCVVLVDHDLLLLLLVQQAVDQAADALVVSCLLVVHPSVVCVVSLVVCVVVVQWDWAAPPVGRVGIGTHGDPVSVVSNVVSVVSSVVSCCVPPVPDDPVVVVVVVVVVCCVSPPDDDD

Organism: Rhodococcus jostii (strain RHA1) (NCBI:txid101510)

Solvent-accessible surface area: 14737 Å² total; per-residue (Å²): 120,129,33,14,40,42,32,16,0,21,0,0,12,33,0,2,40,49,6,67,36,14,7,12,165,18,0,106,95,2,54,5,160,30,114,8,8,9,0,0,3,16,0,22,87,79,85,113,8,19,47,15,144,33,5,2,68,32,15,45,31,91,65,87,80,0,64,42,32,0,70,83,1,73,144,108,38,7,0,72,59,59,148,152,50,67,47,0,22,14,32,148,100,0,79,164,31,21,89,63,0,38,65,87,2,61,48,1,26,39,156,64,19,150,75,29,78,109,106,24,16,73,66,2,57,92,10,0,44,65,14,10,77,72,143,140,120,182,103,106,30,4,37,44,24,12,1,24,0,0,31,33,0,1,38,47,3,63,23,22,10,31,155,23,0,110,92,3,49,4,150,39,106,3,12,4,0,0,3,12,0,11,68,80,94,99,9,21,54,57,178,32,0,2,70,27,15,50,35,90,46,88,82,0,59,43,25,1,64,76,0,76,155,105,36,3,1,74,98,47,74,23,82,107,69,149,224,38,152,12,8,18,17,34,157,76,0,87,132,7,46,85,43,0,26,62,90,6,63,79,22,18,27,176,42,19,142,69,22,83,116,104,22,18,75,65,4,60,90,15,0,40,60,12,14,58,82,128,175,137,221

Radius of gyration: 20.96 Å; Cα contacts (8 Å, |Δi|>4): 393; chains: 2; bounding box: 66×40×41 Å

Sequence (281 aa):
SQQALSDDIGFLLSRVGGMVLGAVNKALVPTGLRVRSYSVLVLACEQAEGVNQRGVAATMGLDPSQIVGLVDELEERGLVVRTLRNKLIAATEEGRRLRDDAKARVDAAHGRYFFEGIPDTVVNQMRDTLQSIAFPTFVESQALSDDIGFLLSRVGGMVLGAVNKALVPTGLRVVRSYSVLVLACEQAEGVNQRGVAATMGLDPSQQIVGLVDELEEERGLVVVRTLDPSDRRRNKLIAATEEGRRLRDDAKARVDAAHGRYFEGIPDTVVNQMRDTLQSSIAFPTFVE

InterPro domains:
  IPR000835 MarR-type HTH domain [PF12802] (44-92)
  IPR000835 MarR-type HTH domain [PR00598] (70-85)
  IPR000835 MarR-type HTH domain [PR00598] (89-105)
  IPR000835 MarR-type HTH domain [PS50995] (8-141)
  IPR000835 MarR-type HTH domain [SM00347] (28-129)
  IPR023187 Transcriptional regulator MarR-type, conserved site [PS01117] (68-102)
  IPR036388 Winged helix-like DNA-binding domain superfamily [G3DSA:1.10.10.10] (1-146)
  IPR036390 Winged helix DNA-binding domain superfamily [SSF46785] (7-139)
  IPR039422 Transcription regulators MarR/SlyA-like [PTHR33164] (12-136)